Protein AF-A0AAJ8LGH3-F1 (afdb_monomer)

Secondary structure (DSSP, 8-state):
-------------PPP-----SSHHHHHHHHHHHHHHHHHHHHHHT---S--TT--S--HHHHHSHHHHHHHHHHHHHHHHTTS-GGG--TTTS--GGGHHHHHHHHHHHHHHHHHHHHHHHHHHHHHHHHHHHHHH--HHHHHHHHHHT-SHHHHHHHHHHHHHHHHHHHHHHHHHHHHHHTT-TTSPPPHHHHHHHHHHHHHHHHHHHHHHHHHHTT-TTTHHHHHHHHHHHH--

Organism: NCBI:txid1734106

Solvent-accessible surface area (backbone atoms only — not comparable to full-atom values): 13272 Å² total; per-residue (Å²): 132,91,79,92,82,86,90,80,93,83,82,85,83,81,88,76,86,79,80,91,80,76,76,69,57,61,59,52,51,50,49,48,51,50,47,50,51,51,46,52,50,48,58,68,53,36,66,83,74,91,85,72,93,80,52,82,68,74,59,55,29,81,66,33,43,55,57,17,52,54,22,45,48,46,15,26,51,38,42,40,55,72,71,54,54,76,92,73,52,64,65,91,82,46,73,63,78,73,52,33,32,35,53,16,31,55,24,15,45,51,11,43,62,39,32,51,64,20,49,58,40,42,52,54,54,51,48,52,53,52,49,55,50,36,70,75,64,72,34,71,68,59,48,50,48,26,19,76,68,47,75,42,71,67,16,39,50,51,43,50,52,52,51,28,51,53,46,47,51,53,49,44,50,50,31,44,51,50,26,61,62,23,69,86,40,38,67,46,72,73,59,67,69,58,30,52,53,29,51,56,37,47,62,48,49,53,52,25,51,52,47,50,50,44,39,40,76,77,64,34,54,63,49,39,51,44,45,53,31,51,57,52,58,66,70,77,106

Radius of gyration: 29.18 Å; Cα contacts (8 Å, |Δi|>4): 211; chains: 1; bounding box: 72×82×78 Å

InterPro domains:
  IPR019251 Domain of unknown function DUF2231, transmembrane [PF09990] (57-224)

Sequence (237 aa):
MHTLTLLSIIQSPTHPSLTMSSSSTTTKDVARKAEDVAHEASVLLTGQVPNSDLAMGHPIHPATVHWPIAFLSATFSLSALTLLPPSYYPSSFLPAQAVIPSLAHYSAAAGVITAIPAIITGLGEGYELIRAQYLIKGSWTKLFDDAWNMKDEGGRKVKMTVKHASLNDIVVGLAAWNWYRGYAYPNQPLPRINILLGAIAIPGLFYSAMLGGKLVYEYAVGVQRQGAGKQIKEKEQ

Foldseek 3Di:
DDDDDDDDDDDDDDDDDDDPDDDPPVVVVVVVVVVVVVVVVLVVLLPDDPDQDPLDDALVQVVLVVQLLVLLLLLLVLLLLLPDDPVPRPVVPDPPNQCSLLSSLVSLVRNLVSVVSNLVSLVVLLVVLLVVVCVVVVDPVCLQVCLVVVVDPSSVLNVLSCLLSVLSCVSNVLSVVSNVVCPVPSRDRDDPVSSVVSVVSNVSSVVSVVSVVCSCPVVVRSSNSVSSVVVVVVVVD

pLDDT: mean 75.46, std 21.02, range [30.3, 97.25]

Mean predicted aligned error: 14.3 Å

Nearest PDB structures (foldseek):
  8gl3-assembly1_A  TM=4.300E-01  e=2.761E-01  synthetic construct
  7x8v-assembly5_E  TM=3.740E-01  e=1.347E+00  Oryza sativa Japonica Group
  6r1j-assembly1_D-2  TM=2.350E-01  e=1.285E+00  Aeromonas hydrophila J-1

Structure (mmCIF, N/CA/C/O backbone):
data_AF-A0AAJ8LGH3-F1
#
_entry.id   AF-A0AAJ8LGH3-F1
#
loop_
_atom_site.group_PDB
_atom_site.id
_atom_site.type_symbol
_atom_site.label_atom_id
_atom_site.label_alt_id
_atom_site.label_comp_id
_atom_site.label_asym_id
_atom_site.label_entity_id
_atom_site.label_seq_id
_atom_site.pdbx_PDB_ins_code
_atom_site.Cartn_x
_atom_site.Cartn_y
_atom_site.Cartn_z
_atom_site.occupancy
_atom_site.B_iso_or_equiv
_atom_site.auth_seq_id
_atom_site.auth_comp_id
_atom_site.auth_asym_id
_atom_site.auth_atom_id
_atom_site.pdbx_PDB_model_num
ATOM 1 N N . MET A 1 1 ? -54.044 -65.878 -49.421 1.00 34.28 1 MET A N 1
ATOM 2 C CA . MET A 1 1 ? -53.087 -66.942 -49.042 1.00 34.28 1 MET A CA 1
ATOM 3 C C . MET A 1 1 ? -52.454 -66.507 -47.724 1.00 34.28 1 MET A C 1
ATOM 5 O O . MET A 1 1 ? -51.939 -65.404 -47.703 1.00 34.28 1 MET A O 1
ATOM 9 N N . HIS A 1 2 ? -52.842 -67.127 -46.595 1.00 30.30 2 HIS A N 1
ATOM 10 C CA . HIS A 1 2 ? -51.978 -68.033 -45.792 1.00 30.30 2 HIS A CA 1
ATOM 11 C C . HIS A 1 2 ? -50.871 -67.251 -45.042 1.00 30.30 2 HIS A C 1
ATOM 13 O O . HIS A 1 2 ? -50.157 -66.504 -45.686 1.00 30.30 2 HIS A O 1
ATOM 19 N N . THR A 1 3 ? -50.620 -67.312 -43.729 1.00 31.75 3 THR A N 1
ATOM 20 C CA . THR A 1 3 ? -51.105 -68.091 -42.569 1.00 31.75 3 THR A CA 1
ATOM 21 C C . THR A 1 3 ? -50.503 -67.416 -41.314 1.00 31.75 3 THR A C 1
ATOM 23 O O . THR A 1 3 ? -49.466 -66.764 -41.421 1.00 31.75 3 THR A O 1
ATOM 26 N N . LEU A 1 4 ? -51.105 -67.580 -40.129 1.00 32.75 4 LEU A N 1
ATOM 27 C CA . LEU A 1 4 ? -50.503 -67.234 -38.827 1.00 32.75 4 LEU A CA 1
ATOM 28 C C . LEU A 1 4 ? -49.255 -68.084 -38.522 1.00 32.75 4 LEU A C 1
ATOM 30 O O . LEU A 1 4 ? -49.272 -69.282 -38.794 1.00 32.75 4 LEU A O 1
ATOM 34 N N . THR A 1 5 ? -48.263 -67.534 -37.806 1.00 34.28 5 THR A N 1
ATOM 35 C CA . THR A 1 5 ? -47.447 -68.301 -36.839 1.00 34.28 5 THR A CA 1
ATOM 36 C C . THR A 1 5 ? -46.938 -67.412 -35.688 1.00 34.28 5 THR A C 1
ATOM 38 O O . THR A 1 5 ? -46.504 -66.283 -35.895 1.00 34.28 5 THR A O 1
ATOM 41 N N . LEU A 1 6 ? -47.066 -67.976 -34.483 1.00 32.34 6 LEU A N 1
ATOM 42 C CA . LEU A 1 6 ? -46.684 -67.572 -33.119 1.00 32.34 6 LEU A CA 1
ATOM 43 C C . LEU A 1 6 ? -45.216 -67.098 -32.953 1.00 32.34 6 LEU A C 1
ATOM 45 O O . LEU A 1 6 ? -44.339 -67.599 -33.641 1.00 32.34 6 LEU A O 1
ATOM 49 N N . LEU A 1 7 ? -44.920 -66.062 -32.149 1.00 30.77 7 LEU A N 1
ATOM 50 C CA . LEU A 1 7 ? -44.690 -66.009 -30.678 1.00 30.77 7 LEU A CA 1
ATOM 51 C C . LEU A 1 7 ? -43.273 -66.436 -30.214 1.00 30.77 7 LEU A C 1
ATOM 53 O O . LEU A 1 7 ? -42.998 -67.622 -30.107 1.00 30.77 7 LEU A O 1
ATOM 57 N N . SER A 1 8 ? -42.441 -65.457 -29.822 1.00 31.92 8 SER A N 1
ATOM 58 C CA . SER A 1 8 ? -41.476 -65.513 -28.692 1.00 31.92 8 SER A CA 1
ATOM 59 C C . SER A 1 8 ? -40.791 -64.137 -28.547 1.00 31.92 8 SER A C 1
ATOM 61 O O . SER A 1 8 ? -39.990 -63.752 -29.392 1.00 31.92 8 SER A O 1
ATOM 63 N N . ILE A 1 9 ? -41.270 -63.254 -27.666 1.00 36.34 9 ILE A N 1
ATOM 64 C CA . ILE A 1 9 ? -40.700 -62.973 -26.330 1.00 36.34 9 ILE A CA 1
ATOM 65 C C . ILE A 1 9 ? -39.192 -62.662 -26.369 1.00 36.34 9 ILE A C 1
ATOM 67 O O . ILE A 1 9 ? -38.386 -63.571 -26.220 1.00 36.34 9 ILE A O 1
ATOM 71 N N . ILE A 1 10 ? -38.840 -61.371 -26.457 1.00 34.44 10 ILE A N 1
ATOM 72 C CA . ILE A 1 10 ? -37.772 -60.755 -25.648 1.00 34.44 10 ILE A CA 1
ATOM 73 C C . ILE A 1 10 ? -38.280 -59.383 -25.178 1.00 34.44 10 ILE A C 1
ATOM 75 O O . ILE A 1 10 ? -38.920 -58.633 -25.909 1.00 34.44 10 ILE A O 1
ATOM 79 N N . GLN A 1 11 ? -38.049 -59.134 -23.900 1.00 32.19 11 GLN A N 1
ATOM 80 C CA . GLN A 1 11 ? -38.674 -58.166 -23.016 1.00 32.19 11 GLN A CA 1
ATOM 81 C C . GLN A 1 11 ? -37.880 -56.845 -22.979 1.00 32.19 11 GLN A C 1
ATOM 83 O O . GLN A 1 11 ? -36.689 -56.904 -22.711 1.00 32.19 11 GLN A O 1
ATOM 88 N N . SER A 1 12 ? -38.574 -55.719 -23.237 1.00 34.03 12 SER A N 1
ATOM 89 C CA . SER A 1 12 ? -38.558 -54.365 -22.606 1.00 34.03 12 SER A CA 1
ATOM 90 C C . SER A 1 12 ? -37.232 -53.663 -22.188 1.00 34.03 12 SER A C 1
ATOM 92 O O . SER A 1 12 ? -36.249 -54.341 -21.931 1.00 34.03 12 SER A O 1
ATOM 94 N N . PRO A 1 13 ? -37.182 -52.316 -21.979 1.00 44.03 13 PRO A N 1
ATOM 95 C CA . PRO A 1 13 ? -38.296 -51.373 -21.839 1.00 44.03 13 PRO A CA 1
ATOM 96 C C . PRO A 1 13 ? -38.207 -50.056 -22.641 1.00 44.03 13 PRO A C 1
ATOM 98 O O . PRO A 1 13 ? -37.175 -49.582 -23.101 1.00 44.03 13 PRO A O 1
ATOM 101 N N . THR A 1 14 ? -39.389 -49.462 -22.717 1.00 36.78 14 THR A N 1
ATOM 102 C CA . THR A 1 14 ? -39.792 -48.127 -23.153 1.00 36.78 14 THR A CA 1
ATOM 103 C C . THR A 1 14 ? -39.009 -46.967 -22.529 1.00 36.78 14 THR A C 1
ATOM 105 O O . THR A 1 14 ? -38.808 -46.921 -21.316 1.00 36.78 14 THR A O 1
ATOM 108 N N . HIS A 1 15 ? -38.685 -45.975 -23.361 1.00 33.56 15 HIS A N 1
ATOM 109 C CA . HIS A 1 15 ? -38.252 -44.635 -22.961 1.00 33.56 15 HIS A CA 1
ATOM 110 C C . HIS A 1 15 ? -39.277 -43.947 -22.039 1.00 33.56 15 HIS A C 1
ATOM 112 O O . HIS A 1 15 ? -40.435 -43.806 -22.438 1.00 33.56 15 HIS A O 1
ATOM 118 N N . PRO A 1 16 ? -38.871 -43.424 -20.869 1.00 35.22 16 PRO A N 1
ATOM 119 C CA . PRO A 1 16 ? -39.609 -42.372 -20.194 1.00 35.22 16 PRO A CA 1
ATOM 120 C C . PRO A 1 16 ? -39.086 -41.002 -20.645 1.00 35.22 16 PRO A C 1
ATOM 122 O O . PRO A 1 16 ? -37.911 -40.670 -20.480 1.00 35.22 16 PRO A O 1
ATOM 125 N N . SER A 1 17 ? -39.984 -40.198 -21.213 1.00 42.41 17 SER A N 1
ATOM 126 C CA . SER A 1 17 ? -39.807 -38.764 -21.432 1.00 42.41 17 SER A CA 1
ATOM 127 C C . SER A 1 17 ? -39.465 -38.069 -20.111 1.00 42.41 17 SER A C 1
ATOM 129 O O . SER A 1 17 ? -40.324 -37.920 -19.243 1.00 42.41 17 SER A O 1
ATOM 131 N N . LEU A 1 18 ? -38.213 -37.636 -19.951 1.00 36.25 18 LEU A N 1
ATOM 132 C CA . LEU A 1 18 ? -37.786 -36.816 -18.820 1.00 36.25 18 LEU A CA 1
ATOM 133 C C . LEU A 1 18 ? -38.112 -35.348 -19.103 1.00 36.25 18 LEU A C 1
ATOM 135 O O . LEU A 1 18 ? -37.446 -34.650 -19.863 1.00 36.25 18 LEU A O 1
ATOM 139 N N . THR A 1 19 ? -39.183 -34.915 -18.455 1.00 38.31 19 THR A N 1
ATOM 140 C CA . THR A 1 19 ? -39.559 -33.534 -18.171 1.00 38.31 19 THR A CA 1
ATOM 141 C C . THR A 1 19 ? -38.357 -32.681 -17.748 1.00 38.31 19 THR A C 1
ATOM 143 O O . THR A 1 19 ? -37.800 -32.867 -16.665 1.00 38.31 19 THR A O 1
ATOM 146 N N . MET A 1 20 ? -37.998 -31.688 -18.567 1.00 45.75 20 MET A N 1
ATOM 147 C CA . MET A 1 20 ? -37.210 -30.531 -18.136 1.00 45.75 20 MET A CA 1
ATOM 148 C C . MET A 1 20 ? -38.073 -29.655 -17.221 1.00 45.75 20 MET A C 1
ATOM 150 O O . MET A 1 20 ? -38.874 -28.875 -17.721 1.00 45.75 20 MET A O 1
ATOM 154 N N . SER A 1 21 ? -37.924 -29.761 -15.897 1.00 47.16 21 SER A N 1
ATOM 155 C CA . SER A 1 21 ? -38.333 -28.696 -14.963 1.00 47.16 21 SER A CA 1
ATOM 156 C C . SER A 1 21 ? -37.856 -28.984 -13.533 1.00 47.16 21 SER A C 1
ATOM 158 O O . SER A 1 21 ? -38.651 -29.391 -12.691 1.00 47.16 21 SER A O 1
ATOM 160 N N . SER A 1 22 ? -36.572 -28.770 -13.213 1.00 43.78 22 SER A N 1
ATOM 161 C CA . SER A 1 22 ? -36.176 -28.671 -11.790 1.00 43.78 22 SER A CA 1
ATOM 162 C C . SER A 1 22 ? -34.880 -27.908 -11.470 1.00 43.78 22 SER A C 1
ATOM 164 O O . SER A 1 22 ? -34.443 -27.960 -10.325 1.00 43.78 22 SER A O 1
ATOM 166 N N . SER A 1 23 ? -34.242 -27.190 -12.405 1.00 44.81 23 SER A N 1
ATOM 167 C CA . SER A 1 23 ? -32.978 -26.482 -12.099 1.00 44.81 23 SER A CA 1
ATOM 168 C C . SER A 1 23 ? -33.138 -25.000 -11.726 1.00 44.81 23 SER A C 1
ATOM 170 O O . SER A 1 23 ? -32.178 -24.381 -11.281 1.00 44.81 23 SER A O 1
ATOM 172 N N . SER A 1 24 ? -34.332 -24.411 -11.877 1.00 48.53 24 SER A N 1
ATOM 173 C CA . SER A 1 24 ? -34.562 -22.975 -11.624 1.00 48.53 24 SER A CA 1
ATOM 174 C C . SER A 1 24 ? -34.863 -22.635 -10.161 1.00 48.53 24 SER A C 1
ATOM 176 O O . SER A 1 24 ? -34.684 -21.479 -9.771 1.00 48.53 24 SER A O 1
ATOM 178 N N . THR A 1 25 ? -35.399 -23.572 -9.382 1.00 51.00 25 THR A N 1
ATOM 179 C CA . THR A 1 25 ? -35.929 -23.284 -8.038 1.00 51.00 25 THR A CA 1
ATOM 180 C C . THR A 1 25 ? -34.791 -23.218 -7.022 1.00 51.00 25 THR A C 1
ATOM 182 O O . THR A 1 25 ? -34.659 -22.236 -6.300 1.00 51.00 25 THR A O 1
ATOM 185 N N . THR A 1 26 ? -33.859 -24.172 -7.087 1.00 57.09 26 THR A N 1
ATOM 186 C CA . THR A 1 26 ? -32.718 -24.274 -6.168 1.00 57.09 26 THR A CA 1
ATOM 187 C C . THR A 1 26 ? -31.800 -23.053 -6.221 1.00 57.09 26 THR A C 1
ATOM 189 O O . THR A 1 26 ? -31.376 -22.565 -5.182 1.00 57.09 26 THR A O 1
ATOM 192 N N . THR A 1 27 ? -31.518 -22.502 -7.403 1.00 55.44 27 THR A N 1
ATOM 193 C CA . THR A 1 27 ? -30.626 -21.337 -7.536 1.00 55.44 27 THR A CA 1
ATOM 194 C C . THR A 1 27 ? -31.266 -20.059 -6.999 1.00 55.44 27 THR A C 1
ATOM 196 O O . THR A 1 27 ? -30.577 -19.235 -6.406 1.00 55.44 27 THR A O 1
ATOM 199 N N . LYS A 1 28 ? -32.586 -19.902 -7.168 1.00 58.91 28 LYS A N 1
ATOM 200 C CA . LYS A 1 28 ? -33.341 -18.764 -6.625 1.00 58.91 28 LYS A CA 1
ATOM 201 C C . LYS A 1 28 ? -33.501 -18.861 -5.113 1.00 58.91 28 LYS A C 1
ATOM 203 O O . LYS A 1 28 ? -33.388 -17.844 -4.444 1.00 58.91 28 LYS A O 1
ATOM 208 N N . ASP A 1 29 ? -33.694 -20.064 -4.583 1.00 63.88 29 ASP A N 1
ATOM 209 C CA . ASP A 1 29 ? -33.796 -20.295 -3.140 1.00 63.88 29 ASP A CA 1
ATOM 210 C C . ASP A 1 29 ? -32.443 -20.133 -2.441 1.00 63.88 29 ASP A C 1
ATOM 212 O O . ASP A 1 29 ? -32.376 -19.576 -1.350 1.00 63.88 29 ASP A O 1
ATOM 216 N N . VAL A 1 30 ? -31.346 -20.545 -3.085 1.00 64.50 30 VAL A N 1
ATOM 217 C CA . VAL A 1 30 ? -29.983 -20.291 -2.592 1.00 64.50 30 VAL A CA 1
ATOM 218 C C . VAL A 1 30 ? -29.644 -18.802 -2.668 1.00 64.50 30 VAL A C 1
ATOM 220 O O . VAL A 1 30 ? -29.068 -18.278 -1.720 1.00 64.50 30 VAL A O 1
ATOM 223 N N . ALA A 1 31 ? -30.037 -18.108 -3.740 1.00 58.12 31 ALA A N 1
ATOM 224 C CA . ALA A 1 31 ? -29.864 -16.660 -3.855 1.00 58.12 31 ALA A CA 1
ATOM 225 C C . ALA A 1 31 ? -30.671 -15.904 -2.790 1.00 58.12 31 ALA A C 1
ATOM 227 O O . ALA A 1 31 ? -30.112 -15.048 -2.116 1.00 58.12 31 ALA A O 1
ATOM 228 N N . ARG A 1 32 ? -31.933 -16.288 -2.556 1.00 61.03 32 ARG A N 1
ATOM 229 C CA . ARG A 1 32 ? -32.761 -15.733 -1.475 1.00 61.03 32 ARG A CA 1
ATOM 230 C C . ARG A 1 32 ? -32.173 -16.000 -0.105 1.00 61.03 32 ARG A C 1
ATOM 232 O O . ARG A 1 32 ? -32.102 -15.098 0.706 1.00 61.03 32 ARG A O 1
ATOM 239 N N . LYS A 1 33 ? -31.697 -17.218 0.145 1.00 67.56 33 LYS A N 1
ATOM 240 C CA . LYS A 1 33 ? -31.083 -17.568 1.428 1.00 67.56 33 LYS A CA 1
ATOM 241 C C . LYS A 1 33 ? -29.762 -16.829 1.648 1.00 67.56 33 LYS A C 1
ATOM 243 O O . LYS A 1 33 ? -29.448 -16.473 2.776 1.00 67.56 33 LYS A O 1
ATOM 248 N N . ALA A 1 34 ? -28.995 -16.582 0.587 1.00 55.47 34 ALA A N 1
ATOM 249 C CA . ALA A 1 34 ? -27.805 -15.742 0.646 1.00 55.47 34 ALA A CA 1
ATOM 250 C C . ALA A 1 34 ? -28.161 -14.265 0.880 1.00 55.47 34 ALA A C 1
ATOM 252 O O . ALA A 1 34 ? -27.480 -13.608 1.661 1.00 55.47 34 ALA A O 1
ATOM 253 N N . GLU A 1 35 ? -29.235 -13.762 0.263 1.00 54.41 35 GLU A N 1
ATOM 254 C CA . GLU A 1 35 ? -29.780 -12.425 0.525 1.00 54.41 35 GLU A CA 1
ATOM 255 C C . GLU A 1 35 ? -30.303 -12.293 1.955 1.00 54.41 35 GLU A C 1
ATOM 257 O O . GLU A 1 35 ? -29.973 -11.313 2.605 1.00 54.41 35 GLU A O 1
ATOM 262 N N . ASP A 1 36 ? -31.030 -13.279 2.479 1.00 62.19 36 ASP A N 1
ATOM 263 C CA . ASP A 1 36 ? -31.569 -13.274 3.841 1.00 62.19 36 ASP A CA 1
ATOM 264 C C . ASP A 1 36 ? -30.443 -13.319 4.881 1.00 62.19 36 ASP A C 1
ATOM 266 O O . ASP A 1 36 ? -30.465 -12.558 5.843 1.00 62.19 36 ASP A O 1
ATOM 270 N N . VAL A 1 37 ? -29.403 -14.131 4.655 1.00 61.31 37 VAL A N 1
ATOM 271 C CA . VAL A 1 37 ? -28.210 -14.170 5.519 1.00 61.31 37 VAL A CA 1
ATOM 272 C C . VAL A 1 37 ? -27.411 -12.870 5.416 1.00 61.31 37 VAL A C 1
ATOM 274 O O . VAL A 1 37 ? -26.938 -12.357 6.428 1.00 61.31 37 VAL A O 1
ATOM 277 N N . ALA A 1 38 ? -27.276 -12.296 4.217 1.00 48.88 38 ALA A N 1
ATOM 278 C CA . ALA A 1 38 ? -26.653 -10.988 4.038 1.00 48.88 38 ALA A CA 1
ATOM 279 C C . ALA A 1 38 ? -27.487 -9.873 4.688 1.00 48.88 38 ALA A C 1
ATOM 281 O O . ALA A 1 38 ? -26.925 -8.922 5.231 1.00 48.88 38 ALA A O 1
ATOM 282 N N . HIS A 1 39 ? -28.814 -9.999 4.679 1.00 47.47 39 HIS A N 1
ATOM 283 C CA . HIS A 1 39 ? -29.733 -9.052 5.285 1.00 47.47 39 HIS A CA 1
ATOM 284 C C . HIS A 1 39 ? -29.684 -9.142 6.811 1.00 47.47 39 HIS A C 1
ATOM 286 O O . HIS A 1 39 ? -29.500 -8.121 7.466 1.00 47.47 39 HIS A O 1
ATOM 292 N N . GLU A 1 40 ? -29.715 -10.343 7.384 1.00 46.72 40 GLU A N 1
ATOM 293 C CA . GLU A 1 40 ? -29.563 -10.585 8.820 1.00 46.72 40 GLU A CA 1
ATOM 294 C C . GLU A 1 40 ? -28.186 -10.132 9.325 1.00 46.72 40 GLU A C 1
ATOM 296 O O . GLU A 1 40 ? -28.099 -9.399 10.311 1.00 46.72 40 GLU A O 1
ATOM 301 N N . ALA A 1 41 ? -27.112 -10.453 8.595 1.00 44.94 41 ALA A N 1
ATOM 302 C CA . ALA A 1 41 ? -25.776 -9.943 8.886 1.00 44.94 41 ALA A CA 1
ATOM 303 C C . ALA A 1 41 ? -25.737 -8.411 8.800 1.00 44.94 41 ALA A C 1
ATOM 305 O O . ALA A 1 41 ? -25.168 -7.767 9.675 1.00 44.94 41 ALA A O 1
ATOM 306 N N . SER A 1 42 ? -26.391 -7.798 7.808 1.00 43.66 42 SER A N 1
ATOM 307 C CA . SER A 1 42 ? -26.462 -6.335 7.704 1.00 43.66 42 SER A CA 1
ATOM 308 C C . SER A 1 42 ? -27.223 -5.703 8.873 1.00 43.66 42 SER A C 1
ATOM 310 O O . SER A 1 42 ? -26.789 -4.681 9.398 1.00 43.66 42 SER A O 1
ATOM 312 N N . VAL A 1 43 ? -28.305 -6.328 9.344 1.00 47.47 43 VAL A N 1
ATOM 313 C CA . VAL A 1 43 ? -29.117 -5.842 10.469 1.00 47.47 43 VAL A CA 1
ATOM 314 C C . VAL A 1 43 ? -28.354 -5.979 11.790 1.00 47.47 43 VAL A C 1
ATOM 316 O O . VAL A 1 43 ? -28.305 -5.021 12.559 1.00 47.47 43 VAL A O 1
ATOM 319 N N . LEU A 1 44 ? -27.671 -7.105 12.018 1.00 49.06 44 LEU A N 1
ATOM 320 C CA . LEU A 1 44 ? -26.813 -7.325 13.190 1.00 49.06 44 LEU A CA 1
ATOM 321 C C . LEU A 1 44 ? -25.582 -6.404 13.205 1.00 49.06 44 LEU A C 1
ATOM 323 O O . LEU A 1 44 ? -25.143 -5.962 14.267 1.00 49.06 44 LEU A O 1
ATOM 327 N N . LEU A 1 45 ? -25.047 -6.060 12.031 1.00 46.91 45 LEU A N 1
ATOM 328 C CA . LEU A 1 45 ? -23.925 -5.131 11.883 1.00 46.91 45 LEU A CA 1
ATOM 329 C C . LEU A 1 45 ? -24.338 -3.654 11.977 1.00 46.91 45 LEU A C 1
ATOM 331 O O . LEU A 1 45 ? -23.466 -2.801 12.138 1.00 46.91 45 LEU A O 1
ATOM 335 N N . THR A 1 46 ? -25.638 -3.342 11.944 1.00 47.84 46 THR A N 1
ATOM 336 C CA . THR A 1 46 ? -26.173 -1.975 12.099 1.00 47.84 46 THR A CA 1
ATOM 337 C C . THR A 1 46 ? -26.470 -1.621 13.568 1.00 47.84 46 THR A C 1
ATOM 339 O O . THR A 1 46 ? -27.275 -0.738 13.859 1.00 47.84 46 THR A O 1
ATOM 342 N N . GLY A 1 47 ? -25.815 -2.292 14.524 1.00 41.97 47 GLY A N 1
ATOM 343 C CA . GLY A 1 47 ? -25.893 -1.963 15.950 1.00 41.97 47 GLY A CA 1
ATOM 344 C C . GLY A 1 47 ? -25.726 -0.457 16.204 1.00 41.97 47 GLY A C 1
ATOM 345 O O . GLY A 1 47 ? -24.713 0.136 15.840 1.00 41.97 47 GLY A O 1
ATOM 346 N N . GLN A 1 48 ? -26.774 0.133 16.783 1.00 41.00 48 GLN A N 1
ATOM 347 C CA . GLN A 1 48 ? -27.055 1.562 16.952 1.00 41.00 48 GLN A CA 1
ATOM 348 C C . GLN A 1 48 ? -25.852 2.416 17.381 1.00 41.00 48 GLN A C 1
ATOM 350 O O . GLN A 1 48 ? -25.246 2.173 18.424 1.00 41.00 48 GLN A O 1
ATOM 355 N N . VAL A 1 49 ? -25.608 3.509 16.651 1.00 42.91 49 VAL A N 1
ATOM 356 C CA . VAL A 1 49 ? -24.803 4.639 17.134 1.00 42.91 49 VAL A CA 1
ATOM 357 C C . VAL A 1 49 ? -25.741 5.835 17.342 1.00 42.91 49 VAL A C 1
ATOM 359 O O . VAL A 1 49 ? -26.412 6.240 16.391 1.00 42.91 49 VAL A O 1
ATOM 362 N N . PRO A 1 50 ? -25.838 6.393 18.561 1.00 38.78 50 PRO A N 1
ATOM 363 C CA . PRO A 1 50 ? -26.603 7.603 18.814 1.00 38.78 50 PRO A CA 1
ATOM 364 C C . PRO A 1 50 ? -25.816 8.831 18.331 1.00 38.78 50 PRO A C 1
ATOM 366 O O . PRO A 1 50 ? -24.653 9.007 18.694 1.00 38.78 50 PRO A O 1
ATOM 369 N N . ASN A 1 51 ? -26.505 9.682 17.564 1.00 37.97 51 ASN A N 1
ATOM 370 C CA . ASN A 1 51 ? -26.084 10.942 16.927 1.00 37.97 51 ASN A CA 1
ATOM 371 C C . ASN A 1 51 ? -25.405 10.789 15.558 1.00 37.97 51 ASN A C 1
ATOM 373 O O . ASN A 1 51 ? -24.275 10.326 15.418 1.00 37.97 51 ASN A O 1
ATOM 377 N N . SER A 1 52 ? -26.153 11.206 14.539 1.00 45.59 52 SER A N 1
ATOM 378 C CA . SER A 1 52 ? -26.131 10.681 13.177 1.00 45.59 52 SER A CA 1
ATOM 379 C C . SER A 1 52 ? -25.929 11.763 12.112 1.00 45.59 52 SER A C 1
ATOM 381 O O . SER A 1 52 ? -26.264 11.559 10.954 1.00 45.59 52 SER A O 1
ATOM 383 N N . ASP A 1 53 ? -25.358 12.910 12.468 1.00 36.97 53 ASP A N 1
ATOM 384 C CA . ASP A 1 53 ? -25.497 14.107 11.622 1.00 36.97 53 ASP A CA 1
ATOM 385 C C . ASP A 1 53 ? -24.370 14.285 10.582 1.00 36.97 53 ASP A C 1
ATOM 387 O O . ASP A 1 53 ? -24.322 15.287 9.877 1.00 36.97 53 ASP A O 1
ATOM 391 N N . LEU A 1 54 ? -23.447 13.319 10.448 1.00 42.09 54 LEU A N 1
ATOM 392 C CA . LEU A 1 54 ? -22.294 13.407 9.525 1.00 42.09 54 LEU A CA 1
ATOM 393 C C . LEU A 1 54 ? -22.105 12.172 8.619 1.00 42.09 54 LEU A C 1
ATOM 395 O O . LEU A 1 54 ? -21.088 12.036 7.935 1.00 42.09 54 LEU A O 1
ATOM 399 N N . ALA A 1 55 ? -23.077 11.257 8.575 1.00 41.53 55 ALA A N 1
ATOM 400 C CA . ALA A 1 55 ? -22.981 10.006 7.819 1.00 41.53 55 ALA A CA 1
ATOM 401 C C . ALA A 1 55 ? -23.498 10.134 6.371 1.00 41.53 55 ALA A C 1
ATOM 403 O O . ALA A 1 55 ? -24.406 9.417 5.959 1.00 41.53 55 ALA A O 1
ATOM 404 N N . MET A 1 56 ? -22.903 11.020 5.565 1.00 35.12 56 MET A N 1
ATOM 405 C CA . MET A 1 56 ? -23.134 11.012 4.114 1.00 35.12 56 MET A CA 1
ATOM 406 C C . MET A 1 56 ? -22.163 10.061 3.400 1.00 35.12 56 MET A C 1
ATOM 408 O O . MET A 1 56 ? -20.956 10.293 3.389 1.00 35.12 56 MET A O 1
ATOM 412 N N . GLY A 1 57 ? -22.706 9.043 2.726 1.00 46.12 57 GLY A N 1
ATOM 413 C CA . GLY A 1 57 ? -22.059 8.398 1.574 1.00 46.12 57 GLY A CA 1
ATOM 414 C C . GLY A 1 57 ? -21.608 6.943 1.747 1.00 46.12 57 GLY A C 1
ATOM 415 O O . GLY A 1 57 ? -21.333 6.477 2.846 1.00 46.12 57 GLY A O 1
ATOM 416 N N . HIS A 1 58 ? -21.565 6.224 0.617 1.00 47.72 58 HIS A N 1
ATOM 417 C CA . HIS A 1 58 ? -21.208 4.800 0.481 1.00 47.72 58 HIS A CA 1
ATOM 418 C C . HIS A 1 58 ? -19.771 4.512 0.995 1.00 47.72 58 HIS A C 1
ATOM 420 O O . HIS A 1 58 ? -18.995 5.457 1.122 1.00 47.72 58 HIS A O 1
ATOM 426 N N . PRO A 1 59 ? -19.361 3.251 1.264 1.00 57.44 59 PRO A N 1
ATOM 427 C CA . PRO A 1 59 ? -18.000 2.908 1.675 1.00 57.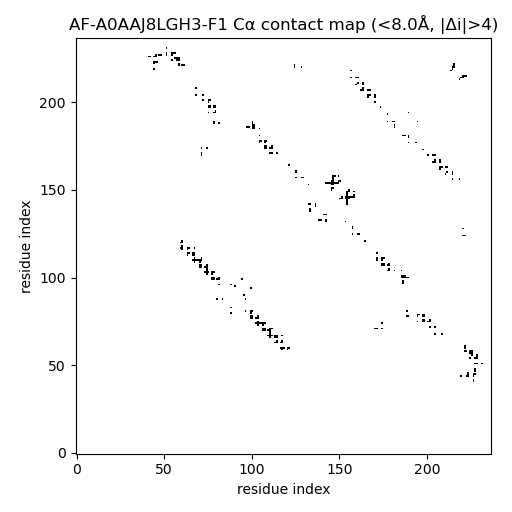44 59 PRO A CA 1
ATOM 428 C C . PRO A 1 59 ? -17.064 3.129 0.496 1.00 57.44 59 PRO A C 1
ATOM 430 O O . PRO A 1 59 ? -16.856 2.261 -0.353 1.00 57.44 59 PRO A O 1
ATOM 433 N N . ILE A 1 60 ? -16.519 4.335 0.411 1.00 68.06 60 ILE A N 1
ATOM 434 C CA . ILE A 1 60 ? -15.593 4.692 -0.659 1.00 68.06 60 ILE A CA 1
ATOM 435 C C . ILE A 1 60 ? -14.239 4.016 -0.400 1.00 68.06 60 ILE A C 1
ATOM 437 O O . ILE A 1 60 ? -13.540 3.669 -1.351 1.00 68.06 60 ILE A O 1
ATOM 441 N N . HIS A 1 61 ? -13.879 3.762 0.863 1.00 75.00 61 HIS A N 1
ATOM 442 C CA . HIS A 1 61 ? -12.583 3.182 1.204 1.00 75.00 61 HIS A CA 1
ATOM 443 C C . HIS A 1 61 ? -12.404 1.755 0.648 1.00 75.00 61 HIS A C 1
ATOM 445 O O . HIS A 1 61 ? -11.500 1.567 -0.168 1.00 75.00 61 HIS A O 1
ATOM 451 N N . PRO A 1 62 ? -13.296 0.772 0.905 1.00 71.62 62 PRO A N 1
ATOM 452 C CA . PRO A 1 62 ? -13.183 -0.551 0.282 1.00 71.62 62 PRO A CA 1
ATOM 453 C C . PRO A 1 62 ? -13.211 -0.521 -1.253 1.00 71.62 62 PRO A C 1
ATOM 455 O O . PRO A 1 62 ? -12.557 -1.332 -1.905 1.00 71.62 62 PRO A O 1
ATOM 458 N N . ALA A 1 63 ? -13.926 0.429 -1.861 1.00 72.31 63 ALA A N 1
ATOM 459 C CA . ALA A 1 63 ? -13.964 0.561 -3.315 1.00 72.31 63 ALA A CA 1
ATOM 460 C C . ALA A 1 63 ? -12.643 1.105 -3.893 1.00 72.31 63 ALA A C 1
ATOM 462 O O . ALA A 1 63 ? -12.200 0.672 -4.956 1.00 72.31 63 ALA A O 1
ATOM 463 N N . THR A 1 64 ? -11.987 2.030 -3.191 1.00 78.56 64 THR A N 1
ATOM 464 C CA . THR A 1 64 ? -10.802 2.742 -3.697 1.00 78.56 64 THR A CA 1
ATOM 465 C C . THR A 1 64 ? -9.483 2.021 -3.441 1.00 78.56 64 THR A C 1
ATOM 467 O O . THR A 1 64 ? -8.513 2.315 -4.132 1.00 78.56 64 THR A O 1
ATOM 470 N N . VAL A 1 65 ? -9.428 1.039 -2.533 1.00 83.81 65 VAL A N 1
ATOM 471 C CA . VAL A 1 65 ? -8.181 0.320 -2.193 1.00 83.81 65 VAL A CA 1
ATOM 472 C C . VAL A 1 65 ? -7.697 -0.672 -3.258 1.00 83.81 65 VAL A C 1
ATOM 474 O O . VAL A 1 65 ? -6.514 -1.009 -3.279 1.00 83.81 65 VAL A O 1
ATOM 477 N N . HIS A 1 66 ? -8.555 -1.113 -4.182 1.00 89.50 66 HIS A N 1
ATOM 478 C CA . HIS A 1 66 ? -8.181 -2.109 -5.198 1.00 89.50 66 HIS A CA 1
ATOM 479 C C . HIS A 1 66 ? -7.161 -1.569 -6.211 1.00 89.50 66 HIS A C 1
ATOM 481 O O . HIS A 1 66 ? -6.224 -2.278 -6.583 1.00 89.50 66 HIS A O 1
ATOM 487 N N . TRP A 1 67 ? -7.312 -0.306 -6.625 1.00 90.25 67 TRP A N 1
ATOM 488 C CA . TRP A 1 67 ? -6.412 0.330 -7.591 1.00 90.25 67 TRP A CA 1
ATOM 489 C C . TRP A 1 67 ? -4.981 0.477 -7.052 1.00 90.25 67 TRP A C 1
ATOM 491 O O . TRP A 1 67 ? -4.064 -0.022 -7.710 1.00 90.25 67 TRP A O 1
ATOM 501 N N . PRO A 1 68 ? -4.758 1.044 -5.846 1.00 93.19 68 PRO A N 1
ATOM 502 C CA . PRO A 1 68 ? -3.438 1.071 -5.227 1.00 93.19 68 PRO A CA 1
ATOM 503 C C . PRO A 1 68 ? -2.835 -0.318 -5.104 1.00 93.19 68 PRO A C 1
ATOM 505 O O . PRO A 1 68 ? -1.701 -0.517 -5.517 1.00 93.19 68 PRO A O 1
ATOM 508 N N . ILE A 1 69 ? -3.585 -1.297 -4.586 1.00 93.62 69 ILE A N 1
ATOM 509 C CA . ILE A 1 69 ? -3.058 -2.650 -4.369 1.00 93.62 69 ILE A CA 1
ATOM 510 C C . ILE A 1 69 ? -2.572 -3.256 -5.689 1.00 93.62 69 ILE A C 1
ATOM 512 O O . ILE A 1 69 ? -1.470 -3.807 -5.728 1.00 93.62 69 ILE A O 1
ATOM 516 N N . ALA A 1 70 ? -3.336 -3.118 -6.776 1.00 95.38 70 ALA A N 1
ATOM 517 C CA . ALA A 1 70 ? -2.952 -3.634 -8.087 1.00 95.38 70 ALA A CA 1
ATOM 518 C C . ALA A 1 70 ? -1.668 -2.971 -8.614 1.00 95.38 70 ALA A C 1
ATOM 520 O O . ALA A 1 70 ? -0.712 -3.663 -8.972 1.00 95.38 70 ALA A O 1
ATOM 521 N N . PHE A 1 71 ? -1.609 -1.638 -8.614 1.00 97.25 71 PHE A N 1
ATOM 522 C CA . PHE A 1 71 ? -0.459 -0.901 -9.143 1.00 97.25 71 PHE A CA 1
ATOM 523 C C . PHE A 1 71 ? 0.795 -1.028 -8.268 1.00 97.25 71 PHE A C 1
ATOM 525 O O . PHE A 1 71 ? 1.898 -1.169 -8.800 1.00 97.25 71 PHE A O 1
ATOM 532 N N . LEU A 1 72 ? 0.640 -1.044 -6.941 1.00 96.69 72 LEU A N 1
ATOM 533 C CA . LEU A 1 72 ? 1.726 -1.279 -5.986 1.00 96.69 72 LEU A CA 1
ATOM 534 C C . LEU A 1 72 ? 2.286 -2.701 -6.139 1.00 96.69 72 LEU A C 1
ATOM 536 O O . LEU A 1 72 ? 3.499 -2.892 -6.213 1.00 96.69 72 LEU A O 1
ATOM 540 N N . SER A 1 73 ? 1.416 -3.704 -6.285 1.00 96.69 73 SER A N 1
ATOM 541 C CA . SER A 1 73 ? 1.852 -5.079 -6.565 1.00 96.69 73 SER A CA 1
ATOM 542 C C . SER A 1 73 ? 2.611 -5.161 -7.890 1.00 96.69 73 SER A C 1
ATOM 544 O O . SER A 1 73 ? 3.670 -5.791 -7.957 1.00 96.69 73 SER A O 1
ATOM 546 N N . ALA A 1 74 ? 2.111 -4.489 -8.932 1.00 95.81 74 ALA A N 1
ATOM 547 C CA . ALA A 1 74 ? 2.746 -4.453 -10.243 1.00 95.81 74 ALA A CA 1
ATOM 548 C C . ALA A 1 74 ? 4.134 -3.799 -10.190 1.00 95.81 74 ALA A C 1
ATOM 550 O O . ALA A 1 74 ? 5.096 -4.403 -10.658 1.00 95.81 74 ALA A O 1
ATOM 551 N N . THR A 1 75 ? 4.280 -2.614 -9.583 1.00 95.81 75 THR A N 1
ATOM 552 C CA . THR A 1 75 ? 5.580 -1.919 -9.542 1.00 95.81 75 THR A CA 1
ATOM 553 C C . THR A 1 75 ? 6.658 -2.728 -8.825 1.00 95.81 75 THR A C 1
ATOM 555 O O . THR A 1 75 ? 7.770 -2.859 -9.347 1.00 95.81 75 THR A O 1
ATOM 558 N N . PHE A 1 76 ? 6.347 -3.337 -7.677 1.00 96.44 76 PHE A N 1
ATOM 559 C CA . PHE A 1 76 ? 7.337 -4.119 -6.939 1.00 96.44 76 PHE A CA 1
ATOM 560 C C . PHE A 1 76 ? 7.658 -5.442 -7.629 1.00 96.44 76 PHE A C 1
ATOM 562 O O . PHE A 1 76 ? 8.828 -5.815 -7.691 1.00 96.44 76 PHE A O 1
ATOM 569 N N . SER A 1 77 ? 6.658 -6.112 -8.210 1.00 95.12 77 SER A N 1
ATOM 570 C CA . SER A 1 77 ? 6.875 -7.358 -8.956 1.00 95.12 77 SER A CA 1
ATOM 571 C C . SER A 1 77 ? 7.717 -7.113 -10.209 1.00 95.12 77 SER A C 1
ATOM 573 O O . SER A 1 77 ? 8.705 -7.808 -10.433 1.00 95.12 77 SER A O 1
ATOM 575 N N . LEU A 1 78 ? 7.392 -6.076 -10.987 1.00 94.25 78 LEU A N 1
ATOM 576 C CA . LEU A 1 78 ? 8.171 -5.664 -12.158 1.00 94.25 78 LEU A CA 1
ATOM 577 C C . LEU A 1 78 ? 9.601 -5.287 -11.766 1.00 94.25 78 LEU A C 1
ATOM 579 O O . LEU A 1 78 ? 10.554 -5.746 -12.390 1.00 94.25 78 LEU A O 1
ATOM 583 N N . SER A 1 79 ? 9.772 -4.519 -10.689 1.00 93.38 79 SER A N 1
ATOM 584 C CA . SER A 1 79 ? 11.105 -4.183 -10.180 1.00 93.38 79 SER A CA 1
ATOM 585 C C . SER A 1 79 ? 11.893 -5.439 -9.797 1.00 93.38 79 SER A C 1
ATOM 587 O O . SER A 1 79 ? 13.064 -5.550 -10.150 1.00 93.38 79 SER A O 1
ATOM 589 N N . ALA A 1 80 ? 11.265 -6.414 -9.135 1.00 93.44 80 ALA A N 1
ATOM 590 C CA . ALA A 1 80 ? 11.908 -7.670 -8.752 1.00 93.44 80 ALA A CA 1
ATOM 591 C C . ALA A 1 80 ? 12.343 -8.513 -9.964 1.00 93.44 80 ALA A C 1
ATOM 593 O O . ALA A 1 80 ? 13.413 -9.119 -9.924 1.00 93.44 80 ALA A O 1
ATOM 594 N N . LEU A 1 81 ? 11.589 -8.493 -11.072 1.00 91.94 81 LEU A N 1
ATOM 595 C CA . LEU A 1 81 ? 11.966 -9.182 -12.316 1.00 91.94 81 LEU A CA 1
ATOM 596 C C . LEU A 1 81 ? 13.295 -8.683 -12.901 1.00 91.94 81 LEU A C 1
ATOM 598 O O . LEU A 1 81 ? 13.963 -9.427 -13.616 1.00 91.94 81 LEU A O 1
ATOM 602 N N . THR A 1 82 ? 13.724 -7.458 -12.581 1.00 90.31 82 THR A N 1
ATOM 603 C CA . THR A 1 82 ? 15.038 -6.949 -13.015 1.00 90.31 82 THR A CA 1
ATOM 604 C C . THR A 1 82 ? 16.217 -7.673 -12.354 1.00 90.31 82 THR A C 1
ATOM 606 O O . THR A 1 82 ? 17.337 -7.578 -12.850 1.00 90.31 82 THR A O 1
ATOM 609 N N . LEU A 1 83 ? 15.980 -8.430 -11.273 1.00 90.00 83 LEU A N 1
ATOM 610 C CA . LEU A 1 83 ? 16.990 -9.285 -10.641 1.00 90.00 83 LEU A CA 1
ATOM 611 C C . LEU A 1 83 ? 17.171 -10.628 -11.358 1.00 90.00 83 LEU A C 1
ATOM 613 O O . LEU A 1 83 ? 18.161 -11.314 -11.101 1.00 90.00 83 LEU A O 1
ATOM 617 N N . LEU A 1 84 ? 16.232 -11.029 -12.223 1.00 88.88 84 LEU A N 1
ATOM 618 C CA . LEU A 1 84 ? 16.314 -12.311 -12.914 1.00 88.88 84 LEU A CA 1
ATOM 619 C C . LEU A 1 84 ? 17.397 -12.279 -14.003 1.00 88.88 84 LEU A C 1
ATOM 621 O O . LEU A 1 84 ? 17.393 -11.381 -14.854 1.00 88.88 84 LEU A O 1
ATOM 625 N N . PRO A 1 85 ? 18.295 -13.280 -14.036 1.00 88.00 85 PRO A N 1
ATOM 626 C CA . PRO A 1 85 ? 19.200 -13.465 -15.160 1.00 88.00 85 PRO A CA 1
ATOM 627 C C . PRO A 1 85 ? 18.418 -13.727 -16.459 1.00 88.00 85 PRO A C 1
ATOM 629 O O . PRO A 1 85 ? 17.368 -14.376 -16.405 1.00 88.00 85 PRO A O 1
ATOM 632 N N . PRO A 1 86 ? 18.946 -13.335 -17.636 1.00 85.00 86 PRO A N 1
ATOM 633 C CA . PRO A 1 86 ? 18.280 -13.560 -18.923 1.00 85.00 86 PRO A CA 1
ATOM 634 C C . PRO A 1 86 ? 17.896 -15.022 -19.194 1.00 85.00 86 PRO A C 1
ATOM 636 O O . PRO A 1 86 ? 16.897 -15.279 -19.854 1.00 85.00 86 PRO A O 1
ATOM 639 N N . SER A 1 87 ? 18.642 -15.988 -18.644 1.00 87.69 87 SER A N 1
ATOM 640 C CA . SER A 1 87 ? 18.360 -17.425 -18.777 1.00 87.69 87 SER A CA 1
ATOM 641 C C . SER A 1 87 ? 17.058 -17.875 -18.108 1.00 87.69 87 SER A C 1
ATOM 643 O O . SER A 1 87 ? 16.499 -18.894 -18.497 1.00 87.69 87 SER A O 1
ATOM 645 N N . TYR A 1 88 ? 16.590 -17.141 -17.096 1.00 87.62 88 TYR A N 1
ATOM 646 C CA . TYR A 1 88 ? 15.364 -17.436 -16.350 1.00 87.62 88 TYR A CA 1
ATOM 647 C C . TYR A 1 88 ? 14.238 -16.448 -16.665 1.00 87.62 88 TYR A C 1
ATOM 649 O O . TYR A 1 88 ? 13.189 -16.504 -16.029 1.00 87.62 88 TYR A O 1
ATOM 657 N N . TYR A 1 89 ? 14.448 -15.528 -17.612 1.00 87.31 89 TYR A N 1
ATOM 658 C CA . TYR A 1 89 ? 13.463 -14.520 -17.974 1.00 87.31 89 TYR A CA 1
ATOM 659 C C . TYR A 1 89 ? 12.457 -15.091 -18.985 1.00 87.31 89 TYR A C 1
ATOM 661 O O . TYR A 1 89 ? 12.838 -15.384 -20.122 1.00 87.31 89 TYR A O 1
ATOM 669 N N . PRO A 1 90 ? 11.170 -15.249 -18.628 1.00 86.00 90 PRO A N 1
ATOM 670 C CA . PRO A 1 90 ? 10.198 -15.864 -19.520 1.00 86.00 90 PRO A CA 1
ATOM 671 C C . PRO A 1 90 ? 9.672 -14.856 -20.556 1.00 86.00 90 PRO A C 1
ATOM 673 O O . PRO A 1 90 ? 8.577 -14.303 -20.443 1.00 86.00 90 PRO A O 1
ATOM 676 N N . SER A 1 91 ? 10.455 -14.648 -21.613 1.00 84.56 91 SER A N 1
ATOM 677 C CA . SER A 1 91 ? 10.158 -13.730 -22.725 1.00 84.56 91 SER A CA 1
ATOM 678 C C . SER A 1 91 ? 8.928 -14.104 -23.562 1.00 84.56 91 SER A C 1
ATOM 680 O O . SER A 1 91 ? 8.514 -13.331 -24.418 1.00 84.56 91 SER A O 1
ATOM 682 N N . SER A 1 92 ? 8.333 -15.281 -23.337 1.00 87.12 92 SER A N 1
ATOM 683 C CA . SER A 1 92 ? 7.138 -15.741 -24.060 1.00 87.12 92 SER A CA 1
ATOM 684 C C . SER A 1 92 ? 5.860 -14.994 -23.666 1.00 87.12 92 SER A C 1
ATOM 686 O O . SER A 1 92 ? 4.930 -14.934 -24.462 1.00 87.12 92 SER A O 1
ATOM 688 N N . PHE A 1 93 ? 5.797 -14.442 -22.451 1.00 87.12 93 PHE A N 1
ATOM 689 C CA . PHE A 1 93 ? 4.626 -13.700 -21.962 1.00 87.12 93 PHE A CA 1
ATOM 690 C C . PHE A 1 93 ? 4.978 -12.373 -21.282 1.00 87.12 93 PHE A C 1
ATOM 692 O O . PHE A 1 93 ? 4.100 -11.529 -21.106 1.00 87.12 93 PHE A O 1
ATOM 699 N N . LEU A 1 94 ? 6.239 -12.172 -20.891 1.00 88.12 94 LEU A N 1
ATOM 700 C CA . LEU A 1 94 ? 6.708 -10.893 -20.371 1.00 88.12 94 LEU A CA 1
ATOM 701 C C . LEU A 1 94 ? 7.212 -9.989 -21.501 1.00 88.12 94 LEU A C 1
ATOM 703 O O . LEU A 1 94 ? 7.726 -10.485 -22.506 1.00 88.12 94 LEU A O 1
ATOM 707 N N . PRO A 1 95 ? 7.103 -8.658 -21.340 1.00 88.06 95 PRO A N 1
ATOM 708 C CA . PRO A 1 95 ? 7.661 -7.720 -22.304 1.00 88.06 95 PRO A CA 1
ATOM 709 C C . PRO A 1 95 ? 9.198 -7.789 -22.312 1.00 88.06 95 PRO A C 1
ATOM 711 O O . PRO A 1 95 ? 9.809 -8.485 -21.512 1.00 88.06 95 PRO A O 1
ATOM 714 N N . ALA A 1 96 ? 9.863 -7.063 -23.211 1.00 90.12 96 ALA A N 1
ATOM 715 C CA . ALA A 1 96 ? 11.326 -7.041 -23.226 1.00 90.12 96 ALA A CA 1
ATOM 716 C C . ALA A 1 96 ? 11.901 -6.573 -21.871 1.00 90.12 96 ALA A C 1
ATOM 718 O O . ALA A 1 96 ? 11.432 -5.592 -21.294 1.00 90.12 96 ALA A O 1
ATOM 719 N N . GLN A 1 97 ? 12.971 -7.213 -21.383 1.00 87.00 97 GLN A N 1
ATOM 720 C CA . GLN A 1 97 ? 13.554 -6.886 -20.071 1.00 87.00 97 GLN A CA 1
ATOM 721 C C . GLN A 1 97 ? 13.971 -5.405 -19.953 1.00 87.00 97 GLN A C 1
ATOM 723 O O . GLN A 1 97 ? 13.896 -4.822 -18.874 1.00 87.00 97 GLN A O 1
ATOM 728 N N . ALA A 1 98 ? 14.326 -4.771 -21.076 1.00 87.62 98 ALA A N 1
ATOM 729 C CA . ALA A 1 98 ? 14.674 -3.353 -21.149 1.00 87.62 98 ALA A CA 1
ATOM 730 C C . ALA A 1 98 ? 13.512 -2.393 -20.823 1.00 87.62 98 ALA A C 1
ATOM 732 O O . ALA A 1 98 ? 13.772 -1.279 -20.380 1.00 87.62 98 ALA A O 1
ATOM 733 N N . VAL A 1 99 ? 12.247 -2.795 -21.016 1.00 91.00 99 VAL A N 1
ATOM 734 C CA . VAL A 1 99 ? 11.081 -1.930 -20.734 1.00 91.00 99 VAL A CA 1
ATOM 735 C C . VAL A 1 99 ? 10.533 -2.098 -19.315 1.00 91.00 99 VAL A C 1
ATOM 737 O O . VAL A 1 99 ? 9.698 -1.311 -18.870 1.00 91.00 99 VAL A O 1
ATOM 740 N N . ILE A 1 100 ? 11.004 -3.113 -18.584 1.00 92.69 100 ILE A N 1
ATOM 741 C CA . ILE A 1 100 ? 10.546 -3.425 -17.226 1.00 92.69 100 ILE A CA 1
ATOM 742 C C . ILE A 1 100 ? 10.754 -2.256 -16.247 1.00 92.69 100 ILE A C 1
ATOM 744 O O . ILE A 1 100 ? 9.802 -1.949 -15.526 1.00 92.69 100 ILE A O 1
ATOM 748 N N . PRO A 1 101 ? 11.914 -1.561 -16.211 1.00 92.62 101 PRO A N 1
ATOM 749 C CA . PRO A 1 101 ? 12.097 -0.420 -15.312 1.00 92.62 101 PRO A CA 1
ATOM 750 C C . PRO A 1 101 ? 11.088 0.708 -15.559 1.00 92.62 101 PRO A C 1
ATOM 752 O O . PRO A 1 101 ? 10.511 1.236 -14.608 1.00 92.62 101 PRO A O 1
ATOM 755 N N . SER A 1 102 ? 10.793 1.008 -16.827 1.00 92.31 102 SER A N 1
ATOM 756 C CA . SER A 1 102 ? 9.822 2.038 -17.206 1.00 92.31 102 SER A CA 1
ATOM 757 C C . SER A 1 102 ? 8.406 1.655 -16.774 1.00 92.31 102 SER A C 1
ATOM 759 O O . SER A 1 102 ? 7.690 2.467 -16.187 1.00 92.31 102 SER A O 1
ATOM 761 N N . LEU A 1 103 ? 8.004 0.398 -16.995 1.00 93.75 103 LEU A N 1
ATOM 762 C CA . LEU A 1 103 ? 6.704 -0.110 -16.543 1.00 93.75 103 LEU A CA 1
ATOM 763 C C . LEU A 1 103 ? 6.581 -0.075 -15.016 1.00 93.75 103 LEU A C 1
ATOM 765 O O . LEU A 1 103 ? 5.532 0.309 -14.493 1.00 93.75 103 LEU A O 1
ATOM 769 N N . ALA A 1 104 ? 7.648 -0.431 -14.296 1.00 94.50 104 ALA A N 1
ATOM 770 C CA . ALA A 1 104 ? 7.682 -0.346 -12.842 1.00 94.50 104 ALA A CA 1
ATOM 771 C C . ALA A 1 104 ? 7.534 1.105 -12.358 1.00 94.50 104 ALA A C 1
ATOM 773 O O . ALA A 1 104 ? 6.783 1.354 -11.413 1.00 94.50 104 ALA A O 1
ATOM 774 N N . HIS A 1 105 ? 8.187 2.062 -13.023 1.00 94.69 105 HIS A N 1
ATOM 775 C CA . HIS A 1 105 ? 8.103 3.488 -12.706 1.00 94.69 105 HIS A CA 1
ATOM 776 C C . HIS A 1 105 ? 6.686 4.051 -12.898 1.00 94.69 105 HIS A C 1
ATOM 778 O O . HIS A 1 105 ? 6.139 4.662 -11.979 1.00 94.69 105 HIS A O 1
ATOM 784 N N . TYR A 1 106 ? 6.054 3.805 -14.049 1.00 95.19 106 TYR A N 1
ATOM 785 C CA . TYR A 1 106 ? 4.686 4.279 -14.293 1.00 95.19 106 TYR A CA 1
ATOM 786 C C . TYR A 1 106 ? 3.653 3.573 -13.408 1.00 95.19 106 TYR A C 1
ATOM 788 O O . TYR A 1 106 ? 2.700 4.204 -12.956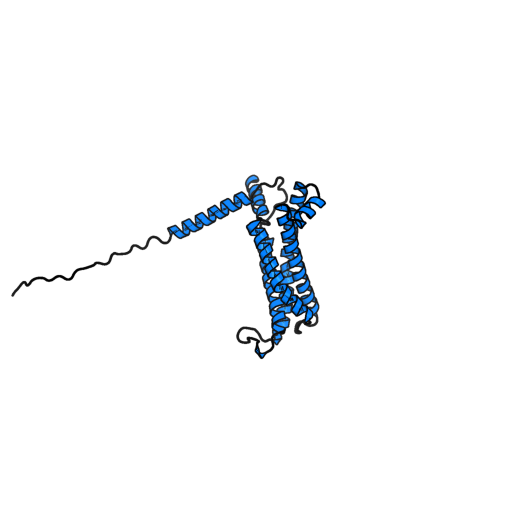 1.00 95.19 106 TYR A O 1
ATOM 796 N N . SER A 1 107 ? 3.871 2.296 -13.085 1.00 95.94 107 SER A N 1
ATOM 797 C CA . SER A 1 107 ? 3.040 1.585 -12.106 1.00 95.94 107 SER A CA 1
ATOM 798 C C . SER A 1 107 ? 3.192 2.177 -10.702 1.00 95.94 107 SER A C 1
ATOM 800 O O . SER A 1 107 ? 2.202 2.298 -9.988 1.00 95.94 107 SER A O 1
ATOM 802 N N . ALA A 1 108 ? 4.398 2.607 -10.307 1.00 95.94 108 ALA A N 1
ATOM 803 C CA . ALA A 1 108 ? 4.605 3.295 -9.031 1.00 95.94 108 ALA A CA 1
ATOM 804 C C . ALA A 1 108 ? 3.832 4.619 -8.989 1.00 95.94 108 ALA A C 1
ATOM 806 O O . ALA A 1 108 ? 3.134 4.886 -8.014 1.00 95.94 108 ALA A O 1
ATOM 807 N N . ALA A 1 109 ? 3.893 5.405 -10.069 1.00 96.06 109 ALA A N 1
ATOM 808 C CA . ALA A 1 109 ? 3.133 6.645 -10.202 1.00 96.06 109 ALA A CA 1
ATOM 809 C C . ALA A 1 109 ? 1.622 6.406 -10.065 1.00 96.06 109 ALA A C 1
ATOM 811 O O . ALA A 1 109 ? 0.961 7.043 -9.245 1.00 96.06 109 ALA A O 1
ATOM 812 N N . ALA A 1 110 ? 1.082 5.444 -10.820 1.00 96.44 110 ALA A N 1
ATOM 813 C CA . ALA A 1 110 ? -0.331 5.083 -10.765 1.00 96.44 110 ALA A CA 1
ATOM 814 C C . ALA A 1 110 ? -0.745 4.601 -9.364 1.00 96.44 110 ALA A C 1
ATOM 816 O O . ALA A 1 110 ? -1.787 5.013 -8.854 1.00 96.44 110 ALA A O 1
ATOM 817 N N . GLY A 1 111 ? 0.089 3.790 -8.708 1.00 96.50 111 GLY A N 1
ATOM 818 C CA . GLY A 1 111 ? -0.151 3.313 -7.346 1.00 96.50 111 GLY A CA 1
ATOM 819 C C . GLY A 1 111 ? -0.207 4.445 -6.327 1.00 96.50 111 GLY A C 1
ATOM 820 O O . GLY A 1 111 ? -1.130 4.492 -5.522 1.00 96.50 111 GLY A O 1
ATOM 821 N N . VAL A 1 112 ? 0.720 5.402 -6.398 1.00 96.94 112 VAL A N 1
ATOM 822 C CA . VAL A 1 112 ? 0.746 6.562 -5.493 1.00 96.94 112 VAL A CA 1
ATOM 823 C C . VAL A 1 112 ? -0.450 7.480 -5.733 1.00 96.94 112 VAL A C 1
ATOM 825 O O . VAL A 1 112 ? -1.121 7.865 -4.781 1.00 96.94 112 VAL A O 1
ATOM 828 N N . ILE A 1 113 ? -0.760 7.799 -6.992 1.00 95.94 113 ILE A N 1
ATOM 829 C CA . ILE A 1 113 ? -1.883 8.684 -7.335 1.00 95.94 113 ILE A CA 1
ATOM 830 C C . ILE A 1 113 ? -3.213 8.068 -6.891 1.00 95.94 113 ILE A C 1
ATOM 832 O O . ILE A 1 113 ? -4.037 8.743 -6.275 1.00 95.94 113 ILE A O 1
ATOM 836 N N . THR A 1 114 ? -3.419 6.778 -7.159 1.00 94.12 114 THR A N 1
ATOM 837 C CA . THR A 1 114 ? -4.649 6.081 -6.754 1.00 94.12 114 THR A CA 1
ATOM 838 C C . THR A 1 114 ? -4.725 5.841 -5.246 1.00 94.12 114 THR A C 1
ATOM 840 O O . THR A 1 114 ? -5.827 5.696 -4.718 1.00 94.12 114 THR A O 1
ATOM 843 N N . ALA A 1 115 ? -3.594 5.843 -4.526 1.00 94.75 115 ALA A N 1
ATOM 844 C CA . ALA A 1 115 ? -3.574 5.705 -3.070 1.00 94.75 115 ALA A CA 1
ATOM 845 C C . ALA A 1 115 ? -4.122 6.941 -2.351 1.00 94.75 115 ALA A C 1
ATOM 847 O O . ALA A 1 115 ? -4.665 6.801 -1.262 1.00 94.75 115 ALA A O 1
ATOM 848 N N . ILE A 1 116 ? -4.048 8.131 -2.956 1.00 92.62 116 ILE A N 1
ATOM 849 C CA . ILE A 1 116 ? -4.531 9.383 -2.352 1.00 92.62 116 ILE A CA 1
ATOM 850 C C . ILE A 1 116 ? -5.999 9.279 -1.889 1.00 92.62 116 ILE A C 1
ATOM 852 O O . ILE A 1 116 ? -6.253 9.468 -0.696 1.00 92.62 116 ILE A O 1
ATOM 856 N N . PRO A 1 117 ? -6.980 8.949 -2.757 1.00 88.69 117 PRO A N 1
ATOM 857 C CA . PRO A 1 117 ? -8.369 8.810 -2.319 1.00 88.69 117 PRO A CA 1
ATOM 858 C C . PRO A 1 117 ? -8.567 7.659 -1.320 1.00 88.69 117 PRO A C 1
ATOM 860 O O . PRO A 1 117 ? -9.373 7.790 -0.396 1.00 88.69 117 PRO A O 1
ATOM 863 N N . ALA A 1 118 ? -7.816 6.560 -1.449 1.00 89.06 118 ALA A N 1
ATOM 864 C CA . ALA A 1 118 ? -7.891 5.436 -0.515 1.00 89.06 118 ALA A CA 1
ATOM 865 C C . ALA A 1 118 ? -7.415 5.826 0.895 1.00 89.06 118 ALA A C 1
ATOM 867 O O . ALA A 1 118 ? -8.075 5.497 1.878 1.00 89.06 118 ALA A O 1
ATOM 868 N N . ILE A 1 119 ? -6.322 6.584 1.001 1.00 90.50 119 ILE A N 1
ATOM 869 C CA . ILE A 1 119 ? -5.789 7.089 2.271 1.00 90.50 119 ILE A CA 1
ATOM 870 C C . ILE A 1 119 ? -6.780 8.067 2.904 1.00 90.50 119 ILE A C 1
ATOM 872 O O . ILE A 1 119 ? -7.133 7.901 4.065 1.00 90.50 119 ILE A O 1
ATOM 876 N N . ILE A 1 120 ? -7.286 9.047 2.148 1.00 89.06 120 ILE A N 1
ATOM 877 C CA . ILE A 1 120 ? -8.234 10.047 2.675 1.00 89.06 120 ILE A CA 1
ATOM 878 C C . ILE A 1 120 ? -9.476 9.369 3.262 1.00 89.06 120 ILE A C 1
ATOM 880 O O . ILE A 1 120 ? -9.903 9.678 4.375 1.00 89.06 120 ILE A O 1
ATOM 884 N N . THR A 1 121 ? -10.046 8.419 2.524 1.00 85.12 121 THR A N 1
ATOM 885 C CA . THR A 1 121 ? -11.257 7.711 2.953 1.00 85.12 121 THR A CA 1
ATOM 886 C C . THR A 1 121 ? -10.985 6.776 4.133 1.00 85.12 121 THR A C 1
ATOM 888 O O . THR A 1 121 ? -11.779 6.744 5.073 1.00 85.12 121 THR A O 1
ATOM 891 N N . GLY A 1 122 ? -9.833 6.100 4.151 1.00 85.38 122 GLY A N 1
ATOM 892 C CA . GLY A 1 122 ? -9.427 5.211 5.244 1.00 85.38 122 GLY A CA 1
ATOM 893 C C . GLY A 1 122 ? -9.101 5.950 6.539 1.00 85.38 122 GLY A C 1
ATOM 894 O O . GLY A 1 122 ? -9.485 5.501 7.619 1.00 85.38 122 GLY A O 1
ATOM 895 N N . LEU A 1 123 ? -8.459 7.119 6.451 1.00 86.25 123 LEU A N 1
ATOM 896 C CA . LEU A 1 123 ? -8.198 7.980 7.607 1.00 86.25 123 LEU A CA 1
ATOM 897 C C . LEU A 1 123 ? -9.502 8.453 8.256 1.00 86.25 123 LEU A C 1
ATOM 899 O O . LEU A 1 123 ? -9.599 8.455 9.481 1.00 86.25 123 LEU A O 1
ATOM 903 N N . GLY A 1 124 ? -10.518 8.796 7.457 1.00 85.25 124 GLY A N 1
ATOM 904 C CA . GLY A 1 124 ? -11.840 9.156 7.972 1.00 85.25 124 GLY A CA 1
ATOM 905 C C . GLY A 1 124 ? -12.517 8.009 8.732 1.00 85.25 124 GLY A C 1
ATOM 906 O O . GLY A 1 124 ? -13.056 8.217 9.816 1.00 85.25 124 GLY A O 1
ATOM 907 N N . GLU A 1 125 ? -12.466 6.784 8.202 1.00 83.19 125 GLU A N 1
ATOM 908 C CA . GLU A 1 125 ? -13.016 5.597 8.877 1.00 83.19 125 GLU A CA 1
ATOM 909 C C . GLU A 1 125 ? -12.240 5.231 10.152 1.00 83.19 125 GLU A C 1
ATOM 911 O O . GLU A 1 125 ? -12.845 4.927 11.183 1.00 83.19 125 GLU A O 1
ATOM 916 N N . GLY A 1 126 ? -10.908 5.310 10.114 1.00 85.38 126 GLY A N 1
ATOM 917 C CA . GLY A 1 126 ? -10.056 5.075 11.278 1.00 85.38 126 GLY A CA 1
ATOM 918 C C . GLY A 1 126 ? -10.256 6.116 12.382 1.00 85.38 126 GLY A C 1
ATOM 919 O O . GLY A 1 126 ? -10.311 5.754 13.558 1.00 85.38 126 GLY A O 1
ATOM 920 N N . TYR A 1 127 ? -10.418 7.390 12.015 1.00 85.00 127 TYR A N 1
ATOM 921 C CA . TYR A 1 127 ? -10.675 8.474 12.960 1.00 85.00 127 TYR A CA 1
ATOM 922 C C . TYR A 1 127 ? -11.991 8.273 13.713 1.00 85.00 127 TYR A C 1
ATOM 924 O O . TYR A 1 127 ? -11.994 8.316 14.943 1.00 85.00 127 TYR A O 1
ATOM 932 N N . GLU A 1 128 ? -13.090 7.984 13.009 1.00 83.94 128 GLU A N 1
ATOM 933 C CA . GLU A 1 128 ? -14.383 7.744 13.662 1.00 83.94 128 GLU A CA 1
ATOM 934 C C . GLU A 1 128 ? -14.355 6.500 14.556 1.00 83.94 128 GLU A C 1
ATOM 936 O O . GLU A 1 128 ? -14.926 6.514 15.645 1.00 83.94 128 GLU A O 1
ATOM 941 N N . LEU A 1 129 ? -13.631 5.446 14.164 1.00 84.94 129 LEU A N 1
ATOM 942 C CA . LEU A 1 129 ? -13.455 4.258 15.000 1.00 84.94 129 LEU A CA 1
ATOM 943 C C . LEU A 1 129 ? -12.719 4.587 16.305 1.00 84.94 129 LEU A C 1
ATOM 945 O O . LEU A 1 129 ? -13.167 4.198 17.385 1.00 84.94 129 LEU A O 1
ATOM 949 N N . ILE A 1 130 ? -11.603 5.318 16.222 1.00 84.31 130 ILE A N 1
ATOM 950 C CA . ILE A 1 130 ? -10.829 5.736 17.399 1.00 84.31 130 ILE A CA 1
ATOM 951 C C . ILE A 1 130 ? -11.664 6.672 18.277 1.00 84.31 130 ILE A C 1
ATOM 953 O O . ILE A 1 130 ? -11.702 6.498 19.495 1.00 84.31 130 ILE A O 1
ATOM 957 N N . ARG A 1 131 ? -12.378 7.625 17.671 1.00 82.75 131 ARG A N 1
ATOM 958 C CA . ARG A 1 131 ? -13.266 8.560 18.366 1.00 82.75 131 ARG A CA 1
ATOM 959 C C . ARG A 1 131 ? -14.398 7.834 19.094 1.00 82.75 131 ARG A C 1
ATOM 961 O O . ARG A 1 131 ? -14.620 8.107 20.270 1.00 82.75 131 ARG A O 1
ATOM 968 N N . ALA A 1 132 ? -15.069 6.882 18.448 1.00 79.81 132 ALA A N 1
ATOM 969 C CA . ALA A 1 132 ? -16.124 6.081 19.067 1.00 79.81 132 ALA A CA 1
ATOM 970 C C . ALA A 1 132 ? -15.596 5.275 20.267 1.00 79.81 132 ALA A C 1
ATOM 972 O O . ALA A 1 132 ? -16.206 5.271 21.334 1.00 79.81 132 ALA A O 1
ATOM 973 N N . GLN A 1 133 ? -14.421 4.653 20.134 1.00 81.56 133 GLN A N 1
ATOM 974 C CA . GLN A 1 133 ? -13.781 3.927 21.236 1.00 81.56 133 GLN A CA 1
ATOM 975 C C . GLN A 1 133 ? -13.347 4.854 22.377 1.00 81.56 133 GLN A C 1
ATOM 977 O O . GLN A 1 133 ? -13.469 4.494 23.550 1.00 81.56 133 GLN A O 1
ATOM 982 N N . TYR A 1 134 ? -12.885 6.064 22.058 1.00 82.88 134 TYR A N 1
ATOM 983 C CA . TYR A 1 134 ? -12.557 7.077 23.055 1.00 82.88 134 TYR A CA 1
ATOM 984 C C . TYR A 1 134 ? -13.794 7.516 23.847 1.00 82.88 134 TYR A C 1
ATOM 986 O O . TYR A 1 134 ? -13.721 7.600 25.070 1.00 82.88 134 TYR A O 1
ATOM 994 N N . LEU A 1 135 ? -14.938 7.728 23.185 1.00 81.94 135 LEU A N 1
ATOM 995 C CA . LEU A 1 135 ? -16.194 8.093 23.851 1.00 81.94 135 LEU A CA 1
ATOM 996 C C . LEU A 1 135 ? -16.700 6.994 24.798 1.00 81.94 135 LEU A C 1
ATOM 998 O O . LEU A 1 135 ? -17.202 7.307 25.872 1.00 81.94 135 LEU A O 1
ATOM 1002 N N . ILE A 1 136 ? -16.521 5.718 24.440 1.00 82.44 136 ILE A N 1
ATOM 1003 C CA . ILE A 1 136 ? -16.904 4.578 25.291 1.00 82.44 136 ILE A CA 1
ATOM 1004 C C . ILE A 1 136 ? -15.975 4.452 26.509 1.00 82.44 136 ILE A C 1
ATOM 1006 O O . ILE A 1 136 ? -16.430 4.172 27.616 1.00 82.44 136 ILE A O 1
ATOM 1010 N N . LYS A 1 137 ? -14.662 4.639 26.324 1.00 81.56 137 LYS A N 1
ATOM 1011 C CA . LYS A 1 137 ? -13.653 4.396 27.374 1.00 81.56 137 LYS A CA 1
ATOM 1012 C C . LYS A 1 137 ? -13.341 5.625 28.232 1.00 81.56 137 LYS A C 1
ATOM 1014 O O . LYS A 1 137 ? -12.791 5.478 29.325 1.00 81.56 137 LYS A O 1
ATOM 1019 N N . GLY A 1 138 ? -13.624 6.825 27.728 1.00 82.94 138 GLY A N 1
ATOM 1020 C CA . GLY A 1 138 ? -13.375 8.112 28.382 1.00 82.94 138 GLY A CA 1
ATOM 1021 C C . GLY A 1 138 ? -11.898 8.438 28.645 1.00 82.94 138 GLY A C 1
ATOM 1022 O O . GLY A 1 138 ? -11.606 9.384 29.370 1.00 82.94 138 GLY A O 1
ATOM 1023 N N . SER A 1 139 ? -10.949 7.650 28.123 1.00 86.81 139 SER A N 1
ATOM 1024 C CA . SER A 1 139 ? -9.521 7.812 28.409 1.00 86.81 139 SER A CA 1
ATOM 1025 C C . SER A 1 139 ? -8.631 7.282 27.285 1.00 86.81 139 SER A C 1
ATOM 1027 O O . SER A 1 139 ? -8.765 6.135 26.852 1.00 86.81 139 SER A O 1
ATOM 1029 N N . TRP A 1 140 ? -7.669 8.108 26.862 1.00 84.81 140 TRP A N 1
ATOM 1030 C CA . TRP A 1 140 ? -6.667 7.754 25.854 1.00 84.81 140 TRP A CA 1
ATOM 1031 C C . TRP A 1 140 ? -5.731 6.637 26.317 1.00 84.81 140 TRP A C 1
ATOM 1033 O O . TRP A 1 140 ? -5.406 5.754 25.530 1.00 84.81 140 TRP A O 1
ATOM 1043 N N . THR A 1 141 ? -5.324 6.631 27.590 1.00 87.12 141 THR A N 1
ATOM 1044 C CA . THR A 1 141 ? -4.403 5.609 28.112 1.00 87.12 141 THR A CA 1
ATOM 1045 C C . THR A 1 141 ? -5.045 4.229 28.089 1.00 87.12 141 THR A C 1
ATOM 1047 O O . THR A 1 141 ? -4.410 3.278 27.648 1.00 87.12 141 THR A O 1
ATOM 1050 N N . LYS A 1 142 ? -6.326 4.130 28.466 1.00 85.44 142 LYS A N 1
ATOM 1051 C CA . LYS A 1 142 ? -7.090 2.877 28.385 1.00 85.44 142 LYS A CA 1
ATOM 1052 C C . LYS A 1 142 ? -7.291 2.419 26.944 1.00 85.44 142 LYS A C 1
ATOM 1054 O O . LYS A 1 142 ? -7.116 1.245 26.663 1.00 85.44 142 LYS A O 1
ATOM 1059 N N . LEU A 1 143 ? -7.604 3.335 26.024 1.00 85.75 143 LEU A N 1
ATOM 1060 C CA . LEU A 1 143 ? -7.752 3.004 24.605 1.00 85.75 143 LEU A CA 1
ATOM 1061 C C . LEU A 1 143 ? -6.461 2.425 24.013 1.00 85.75 143 LEU A C 1
ATOM 1063 O O . LEU A 1 143 ? -6.506 1.396 23.342 1.00 85.75 143 LEU A O 1
ATOM 1067 N N . PHE A 1 144 ? -5.317 3.059 24.277 1.00 87.50 144 PHE A N 1
ATOM 1068 C CA . PHE A 1 144 ? -4.030 2.565 23.793 1.00 87.50 144 PHE A CA 1
ATOM 1069 C C . PHE A 1 144 ? -3.608 1.265 24.478 1.00 87.50 144 PHE A C 1
ATOM 1071 O O . PHE A 1 144 ? -3.110 0.374 23.796 1.00 87.50 144 PHE A O 1
ATOM 1078 N N . ASP A 1 145 ? -3.831 1.129 25.785 1.00 89.69 145 ASP A N 1
ATOM 1079 C CA . ASP A 1 145 ? -3.518 -0.094 26.528 1.00 89.69 145 ASP A CA 1
ATOM 1080 C C . ASP A 1 145 ? -4.369 -1.281 26.052 1.00 89.69 145 ASP A C 1
ATOM 1082 O O . ASP A 1 145 ? -3.838 -2.360 25.788 1.00 89.69 145 ASP A O 1
ATOM 1086 N N . ASP A 1 146 ? -5.671 -1.072 25.853 1.00 85.75 146 ASP A N 1
ATOM 1087 C CA . ASP A 1 146 ? -6.584 -2.087 25.326 1.00 85.75 146 ASP A CA 1
ATOM 1088 C C . ASP A 1 146 ? -6.247 -2.447 23.879 1.00 85.75 146 ASP A C 1
ATOM 1090 O O . ASP A 1 146 ? -6.271 -3.624 23.516 1.00 85.75 146 ASP A O 1
ATOM 1094 N N . ALA A 1 147 ? -5.876 -1.460 2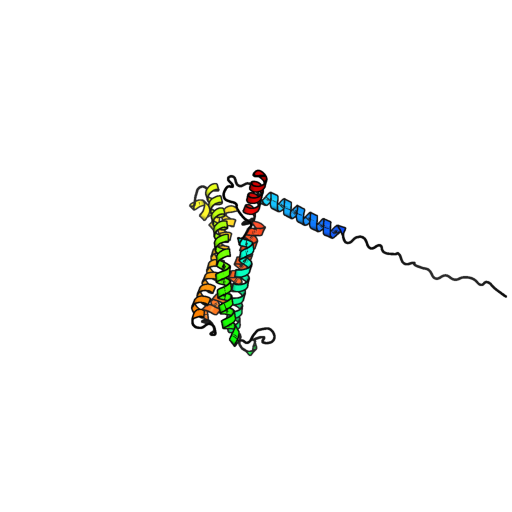3.055 1.00 85.50 147 ALA A N 1
ATOM 1095 C CA . ALA A 1 147 ? -5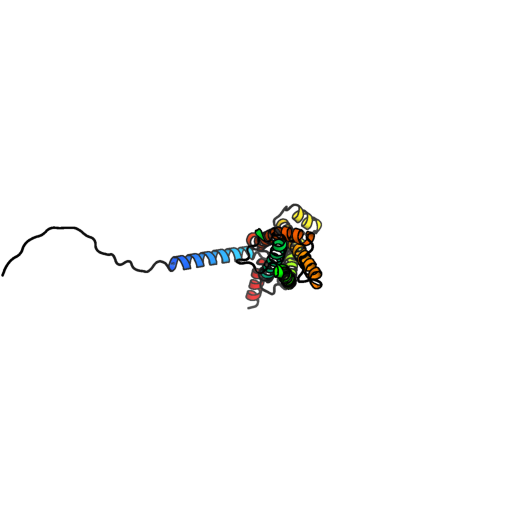.409 -1.710 21.700 1.00 85.50 147 ALA A CA 1
ATOM 1096 C C . ALA A 1 147 ? -4.117 -2.528 21.707 1.00 85.50 147 ALA A C 1
ATOM 1098 O O . ALA A 1 147 ? -4.046 -3.580 21.070 1.00 85.50 147 ALA A O 1
ATOM 1099 N N . TRP A 1 148 ? -3.107 -2.095 22.462 1.00 87.06 148 TRP A N 1
ATOM 1100 C CA . TRP A 1 148 ? -1.805 -2.748 22.530 1.00 87.06 148 TRP A CA 1
ATOM 1101 C C . TRP A 1 148 ? -1.903 -4.179 23.064 1.00 87.06 148 TRP A C 1
ATOM 1103 O O . TRP A 1 148 ? -1.347 -5.094 22.447 1.00 87.06 148 TRP A O 1
ATOM 1113 N N . ASN A 1 149 ? -2.673 -4.385 24.133 1.00 88.12 149 ASN A N 1
ATOM 1114 C CA . ASN A 1 149 ? -2.845 -5.679 24.793 1.00 88.12 149 ASN A CA 1
ATOM 1115 C C . ASN A 1 149 ? -4.004 -6.518 24.232 1.00 88.12 149 ASN A C 1
ATOM 1117 O O . ASN A 1 149 ? -4.174 -7.657 24.655 1.00 88.12 149 ASN A O 1
ATOM 1121 N N . MET A 1 150 ? -4.782 -5.995 23.275 1.00 82.12 150 MET A N 1
ATOM 1122 C CA . MET A 1 150 ? -5.932 -6.674 22.655 1.00 82.12 150 MET A CA 1
ATOM 1123 C C . MET A 1 150 ? -6.984 -7.159 23.673 1.00 82.12 150 MET A C 1
ATOM 1125 O O . MET A 1 150 ? -7.596 -8.213 23.483 1.00 82.12 150 MET A O 1
ATOM 1129 N N . LYS A 1 151 ? -7.186 -6.395 24.754 1.00 81.81 151 LYS A N 1
ATOM 1130 C CA . LYS A 1 151 ? -8.020 -6.792 25.904 1.00 81.81 151 LYS A CA 1
ATOM 1131 C C . LYS A 1 151 ? -9.496 -6.959 25.548 1.00 81.81 151 LYS A C 1
ATOM 1133 O O . LYS A 1 151 ? -10.167 -7.821 26.106 1.00 81.81 151 LYS A O 1
ATOM 1138 N N . ASP A 1 152 ? -9.990 -6.176 24.599 1.00 84.19 152 ASP A N 1
ATOM 1139 C CA . ASP A 1 152 ? -11.378 -6.190 24.156 1.00 84.19 152 ASP A CA 1
ATOM 1140 C C . ASP A 1 152 ? -11.493 -6.151 22.623 1.00 84.19 152 ASP A C 1
ATOM 1142 O O . ASP A 1 152 ? -10.504 -6.063 21.887 1.00 84.19 152 ASP A O 1
ATOM 1146 N N . GLU A 1 153 ? -12.722 -6.264 22.119 1.00 80.19 153 GLU A N 1
ATOM 1147 C CA . GLU A 1 153 ? -12.984 -6.197 20.679 1.00 80.19 153 GLU A CA 1
ATOM 1148 C C . GLU A 1 153 ? -12.660 -4.816 20.099 1.00 80.19 153 GLU A C 1
ATOM 1150 O O . GLU A 1 153 ? -12.100 -4.728 19.007 1.00 80.19 153 GLU A O 1
ATOM 1155 N N . GLY A 1 154 ? -12.943 -3.739 20.841 1.00 77.81 154 GLY A N 1
ATOM 1156 C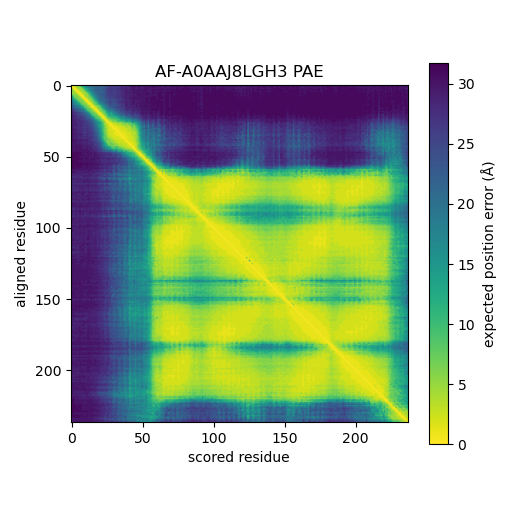 CA . GLY A 1 154 ? -12.638 -2.367 20.436 1.00 77.81 154 GLY A CA 1
ATOM 1157 C C . GLY A 1 154 ? -11.140 -2.121 20.246 1.00 77.81 154 GLY A C 1
ATOM 1158 O O . GLY A 1 154 ? -10.716 -1.624 19.202 1.00 77.81 154 GLY A O 1
ATOM 1159 N N . GLY A 1 155 ? -10.320 -2.544 21.207 1.00 81.19 155 GLY A N 1
ATOM 1160 C CA . GLY A 1 155 ? -8.865 -2.485 21.140 1.00 81.19 155 GLY A CA 1
ATOM 1161 C C . GLY A 1 155 ? -8.294 -3.347 20.014 1.00 81.19 155 GLY A C 1
ATOM 1162 O O . GLY A 1 155 ? -7.417 -2.890 19.275 1.00 81.19 155 GLY A O 1
ATOM 1163 N N . ARG A 1 156 ? -8.831 -4.558 19.800 1.00 86.19 156 ARG A N 1
ATOM 1164 C CA . ARG A 1 156 ? -8.463 -5.393 18.643 1.00 86.19 156 ARG A CA 1
ATOM 1165 C C . ARG A 1 156 ? -8.704 -4.655 17.328 1.00 86.19 156 ARG A C 1
ATOM 1167 O O . ARG A 1 156 ? -7.766 -4.559 16.533 1.00 86.19 156 ARG A O 1
ATOM 1174 N N . LYS A 1 157 ? -9.900 -4.082 17.133 1.00 85.62 157 LYS A N 1
ATOM 1175 C CA . LYS A 1 157 ? -10.248 -3.274 15.950 1.00 85.62 157 LYS A CA 1
ATOM 1176 C C . LYS A 1 157 ? -9.255 -2.128 15.741 1.00 85.62 157 LYS A C 1
ATOM 1178 O O . LYS A 1 157 ? -8.652 -2.051 14.676 1.00 85.62 157 LYS A O 1
ATOM 1183 N N . VAL A 1 158 ? -9.005 -1.310 16.771 1.00 88.25 158 VAL A N 1
ATOM 1184 C CA . VAL A 1 158 ? -8.050 -0.184 16.704 1.00 88.25 158 VAL A CA 1
ATOM 1185 C C . VAL A 1 158 ? -6.654 -0.664 16.303 1.00 88.25 158 VAL A C 1
ATOM 1187 O O . VAL A 1 158 ? -6.064 -0.127 15.366 1.00 88.25 158 VAL A O 1
ATOM 1190 N N . LYS A 1 159 ? -6.119 -1.702 16.960 1.00 89.81 159 LYS A N 1
ATOM 1191 C CA . LYS A 1 159 ? -4.774 -2.215 16.659 1.00 89.81 159 LYS A CA 1
ATOM 1192 C C . LYS A 1 159 ? -4.668 -2.756 15.238 1.00 89.81 159 LYS A C 1
ATOM 1194 O O . LYS A 1 159 ? -3.639 -2.556 14.597 1.00 89.81 159 LYS A O 1
ATOM 1199 N N . MET A 1 160 ? -5.695 -3.437 14.735 1.00 89.69 160 MET A N 1
ATOM 1200 C CA . MET A 1 160 ? -5.696 -3.919 13.352 1.00 89.69 160 MET A CA 1
ATOM 1201 C C . MET A 1 160 ? -5.797 -2.776 12.346 1.00 89.69 160 MET A C 1
ATOM 1203 O O . MET A 1 160 ? -5.029 -2.785 11.390 1.00 89.69 160 MET A O 1
ATOM 1207 N N . THR A 1 161 ? -6.653 -1.777 12.581 1.00 89.88 161 THR A N 1
ATOM 1208 C CA . THR A 1 161 ? -6.744 -0.580 11.731 1.00 89.88 161 THR A CA 1
ATOM 1209 C C . THR A 1 161 ? -5.405 0.143 11.660 1.00 89.88 161 THR A C 1
ATOM 1211 O O . THR A 1 161 ? -4.923 0.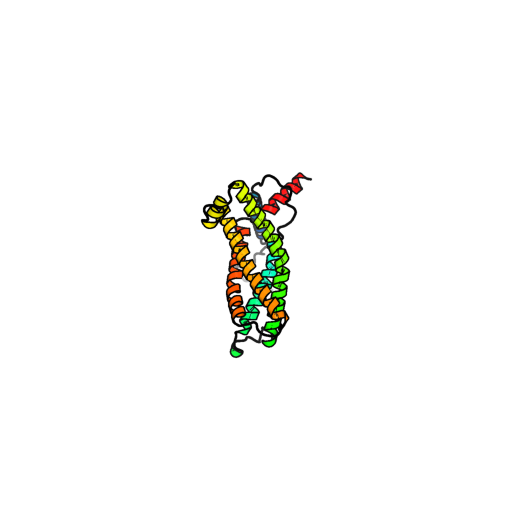433 10.569 1.00 89.88 161 THR A O 1
ATOM 1214 N N . VAL A 1 162 ? -4.743 0.353 12.803 1.00 92.12 162 VAL A N 1
ATOM 1215 C CA . VAL A 1 162 ? -3.416 0.987 12.854 1.00 92.12 162 VAL A CA 1
ATOM 1216 C C . VAL A 1 162 ? -2.368 0.142 12.125 1.00 92.12 162 VAL A C 1
ATOM 1218 O O . VAL A 1 162 ? -1.564 0.684 11.369 1.00 92.12 162 VAL A O 1
ATOM 1221 N N . LYS A 1 163 ? -2.376 -1.188 12.288 1.00 92.88 163 LYS A N 1
ATOM 1222 C CA . LYS A 1 163 ? -1.454 -2.082 11.564 1.00 92.88 163 LYS A CA 1
ATOM 1223 C C . LYS A 1 163 ? -1.678 -2.049 10.053 1.00 92.88 163 LYS A C 1
ATOM 1225 O O . LYS A 1 163 ? -0.714 -1.969 9.305 1.00 92.88 163 LYS A O 1
ATOM 1230 N N . HIS A 1 164 ? -2.930 -2.108 9.615 1.00 93.56 164 HIS A N 1
ATOM 1231 C CA . HIS A 1 164 ? -3.293 -2.044 8.204 1.00 93.56 164 HIS A CA 1
ATOM 1232 C C . HIS A 1 164 ? -2.867 -0.707 7.581 1.00 93.56 164 HIS A C 1
ATOM 1234 O O . HIS A 1 164 ? -2.164 -0.696 6.572 1.00 93.56 164 HIS A O 1
ATOM 1240 N N . ALA A 1 165 ? -3.219 0.410 8.224 1.00 92.69 165 ALA A N 1
ATOM 1241 C CA . ALA A 1 165 ? -2.845 1.745 7.767 1.00 92.69 165 ALA A CA 1
ATOM 1242 C C . ALA A 1 165 ? -1.320 1.908 7.694 1.00 92.69 165 ALA A C 1
ATOM 1244 O O . ALA A 1 165 ? -0.788 2.222 6.636 1.00 92.69 165 ALA A O 1
ATOM 1245 N N . SER A 1 166 ? -0.601 1.583 8.773 1.00 93.94 166 SER A N 1
ATOM 1246 C CA . SER A 1 166 ? 0.860 1.746 8.820 1.00 93.94 166 SER A CA 1
ATOM 1247 C C . SER A 1 166 ? 1.603 0.888 7.795 1.00 93.94 166 SER A C 1
ATOM 1249 O O . SER A 1 166 ? 2.559 1.365 7.186 1.00 93.94 166 SER A O 1
ATOM 1251 N N . LEU A 1 167 ? 1.171 -0.355 7.557 1.00 94.00 167 LEU A N 1
ATOM 1252 C CA . LEU A 1 167 ? 1.760 -1.187 6.506 1.00 94.00 167 LEU A CA 1
ATOM 1253 C C . LEU A 1 167 ? 1.533 -0.580 5.119 1.00 94.00 167 LEU A C 1
ATOM 1255 O O . LEU A 1 167 ? 2.473 -0.515 4.330 1.00 94.00 167 LEU A O 1
ATOM 1259 N N . ASN A 1 168 ? 0.320 -0.109 4.824 1.00 94.94 168 ASN A N 1
ATOM 1260 C CA . ASN A 1 168 ? 0.032 0.519 3.535 1.00 94.94 168 ASN A CA 1
ATOM 1261 C C . ASN A 1 168 ? 0.800 1.830 3.349 1.00 94.94 168 ASN A C 1
ATOM 1263 O O . ASN A 1 168 ? 1.347 2.043 2.271 1.00 94.94 168 ASN A O 1
ATOM 1267 N N . ASP A 1 169 ? 0.916 2.660 4.385 1.00 94.38 169 ASP A N 1
ATOM 1268 C CA . ASP A 1 169 ? 1.654 3.926 4.328 1.00 94.38 169 ASP A CA 1
ATOM 1269 C C . ASP A 1 169 ? 3.142 3.700 4.034 1.00 94.38 169 ASP A C 1
ATOM 1271 O O . ASP A 1 169 ? 3.730 4.411 3.218 1.00 94.38 169 ASP A O 1
ATOM 1275 N N . ILE A 1 170 ? 3.751 2.667 4.628 1.00 96.31 170 ILE A N 1
ATOM 1276 C CA . ILE A 1 170 ? 5.136 2.275 4.328 1.00 96.31 170 ILE A CA 1
ATOM 1277 C C . ILE A 1 170 ? 5.271 1.855 2.862 1.00 96.31 170 ILE A C 1
ATOM 1279 O O . ILE A 1 170 ? 6.206 2.274 2.177 1.00 96.31 170 ILE A O 1
ATOM 1283 N N . VAL A 1 171 ? 4.345 1.032 2.367 1.00 96.62 171 VAL A N 1
ATOM 1284 C CA . VAL A 1 171 ? 4.384 0.513 0.994 1.00 96.62 171 VAL A CA 1
ATOM 1285 C C . VAL A 1 171 ? 4.162 1.635 -0.029 1.00 96.62 171 VAL A C 1
ATOM 1287 O O . VAL A 1 171 ? 4.910 1.736 -1.004 1.00 96.62 171 VAL A O 1
ATOM 1290 N N . VAL A 1 172 ? 3.187 2.515 0.206 1.00 97.00 172 VAL A N 1
ATOM 1291 C CA . VAL A 1 172 ? 2.931 3.703 -0.622 1.00 97.00 172 VAL A CA 1
ATOM 1292 C C . VAL A 1 172 ? 4.123 4.655 -0.568 1.00 97.00 172 VAL A C 1
ATOM 1294 O O . VAL A 1 172 ? 4.559 5.137 -1.611 1.00 97.00 172 VAL A O 1
ATOM 1297 N N . GLY A 1 173 ? 4.703 4.884 0.612 1.00 97.06 173 GLY A N 1
ATOM 1298 C CA . GLY A 1 173 ? 5.896 5.711 0.785 1.00 97.06 173 GLY A CA 1
ATOM 1299 C C . GLY A 1 173 ? 7.101 5.169 0.016 1.00 97.06 173 GLY A C 1
ATOM 1300 O O . GLY A 1 173 ? 7.792 5.925 -0.668 1.00 97.06 173 GLY A O 1
ATOM 1301 N N . LEU A 1 174 ? 7.320 3.851 0.044 1.00 96.62 174 LEU A N 1
ATOM 1302 C CA . LEU A 1 174 ? 8.364 3.203 -0.749 1.00 96.62 174 LEU A CA 1
ATOM 1303 C C . LEU A 1 174 ? 8.112 3.355 -2.257 1.00 96.62 174 LEU A C 1
ATOM 1305 O O . LEU A 1 174 ? 9.044 3.645 -3.010 1.00 96.62 174 LEU A O 1
ATOM 1309 N N . ALA A 1 175 ? 6.867 3.194 -2.711 1.00 96.56 175 ALA A N 1
ATOM 1310 C CA . ALA A 1 175 ? 6.508 3.411 -4.111 1.00 96.56 175 ALA A CA 1
ATOM 1311 C C . ALA A 1 175 ? 6.691 4.877 -4.532 1.00 96.56 175 ALA A C 1
ATOM 1313 O O . ALA A 1 175 ? 7.239 5.133 -5.602 1.00 96.56 175 ALA A O 1
ATOM 1314 N N . ALA A 1 176 ? 6.320 5.837 -3.682 1.00 96.75 176 ALA A N 1
ATOM 1315 C CA . ALA A 1 176 ? 6.539 7.263 -3.914 1.00 96.75 176 ALA A CA 1
ATOM 1316 C C . ALA A 1 176 ? 8.030 7.600 -3.997 1.00 96.75 176 ALA A C 1
ATOM 1318 O O . ALA A 1 176 ? 8.445 8.336 -4.891 1.00 96.75 176 ALA A O 1
ATOM 1319 N N . TRP A 1 177 ? 8.854 7.002 -3.135 1.00 95.00 177 TRP A N 1
ATOM 1320 C CA . TRP A 1 177 ? 10.306 7.140 -3.204 1.00 95.00 177 TRP A CA 1
ATOM 1321 C C . TRP A 1 177 ? 10.880 6.575 -4.509 1.00 95.00 177 TRP A C 1
ATOM 1323 O O . TRP A 1 177 ? 11.696 7.226 -5.164 1.00 95.00 177 TRP A O 1
ATOM 1333 N N . ASN A 1 178 ? 10.431 5.389 -4.923 1.00 93.50 178 ASN A N 1
ATOM 1334 C CA . ASN A 1 178 ? 10.837 4.773 -6.187 1.00 93.50 178 ASN A CA 1
ATOM 1335 C C . ASN A 1 178 ? 10.394 5.607 -7.398 1.00 93.50 178 ASN A C 1
ATOM 1337 O O . ASN A 1 178 ? 11.172 5.787 -8.336 1.00 93.50 178 ASN A O 1
ATOM 1341 N N . TRP A 1 179 ? 9.175 6.149 -7.365 1.00 94.69 179 TRP A N 1
ATOM 1342 C CA . TRP A 1 179 ? 8.652 7.038 -8.397 1.00 94.69 179 TRP A CA 1
ATOM 1343 C C . TRP A 1 179 ? 9.481 8.324 -8.490 1.00 94.69 179 TRP A C 1
ATOM 1345 O O . TRP A 1 179 ? 9.990 8.644 -9.563 1.00 94.69 179 TRP A O 1
ATOM 1355 N N . TYR A 1 180 ? 9.720 8.993 -7.360 1.00 92.81 180 TYR A N 1
ATOM 1356 C CA . TYR A 1 180 ? 10.553 10.194 -7.277 1.00 92.81 180 TYR A CA 1
ATOM 1357 C C . TYR A 1 180 ? 11.967 9.956 -7.824 1.00 92.81 180 TYR A C 1
ATOM 1359 O O . TYR A 1 180 ? 12.456 10.715 -8.659 1.00 92.81 180 TYR A O 1
ATOM 1367 N N . ARG A 1 181 ? 12.617 8.859 -7.419 1.00 85.00 181 ARG A N 1
ATOM 1368 C CA . ARG A 1 181 ? 13.952 8.475 -7.906 1.00 85.00 181 ARG A CA 1
ATOM 1369 C C . ARG A 1 181 ? 13.968 8.167 -9.402 1.00 85.00 181 ARG A C 1
ATOM 1371 O O . ARG A 1 181 ? 14.923 8.525 -10.086 1.00 85.00 181 ARG A O 1
ATOM 1378 N N . GLY A 1 182 ? 12.932 7.496 -9.898 1.00 80.94 182 GLY A N 1
ATOM 1379 C CA . GLY A 1 182 ? 12.809 7.144 -11.308 1.00 80.94 182 GLY A CA 1
ATOM 1380 C C . GLY A 1 182 ? 12.488 8.334 -12.213 1.00 80.94 182 GLY A C 1
ATOM 1381 O O . GLY A 1 182 ? 12.646 8.205 -13.416 1.00 80.94 182 GLY A O 1
ATOM 1382 N N . TYR A 1 183 ? 12.097 9.496 -11.677 1.00 79.69 183 TYR A N 1
ATOM 1383 C CA . TYR A 1 183 ? 11.782 10.678 -12.489 1.00 79.69 183 TYR A CA 1
ATOM 1384 C C . TYR A 1 183 ? 12.967 11.134 -13.358 1.00 79.69 183 TYR A C 1
ATOM 1386 O O . TYR A 1 183 ? 12.792 11.464 -14.526 1.00 79.69 183 TYR A O 1
ATOM 1394 N N . ALA A 1 184 ? 14.186 11.105 -12.811 1.00 78.88 184 ALA A N 1
ATOM 1395 C CA . ALA A 1 184 ? 15.394 11.473 -13.553 1.00 78.88 184 ALA A CA 1
ATOM 1396 C C . ALA A 1 184 ? 15.885 10.361 -14.500 1.00 78.88 184 ALA A C 1
ATOM 1398 O O . ALA A 1 184 ? 16.533 10.647 -15.504 1.00 78.88 184 ALA A O 1
ATOM 1399 N N . TYR A 1 185 ? 15.582 9.096 -14.191 1.00 82.25 185 TYR A N 1
ATOM 1400 C CA . TYR A 1 185 ? 16.093 7.927 -14.914 1.00 82.25 185 TYR A CA 1
ATOM 1401 C C . TYR A 1 185 ? 15.018 6.833 -15.052 1.00 82.25 185 TYR A C 1
ATOM 1403 O O . TYR A 1 185 ? 15.178 5.741 -14.503 1.00 82.25 185 TYR A O 1
ATOM 1411 N N . PRO A 1 186 ? 13.922 7.080 -15.793 1.00 80.50 186 PRO A N 1
ATOM 1412 C CA . PRO A 1 186 ? 12.762 6.181 -15.806 1.00 80.50 186 PRO A CA 1
ATOM 1413 C C . PRO A 1 186 ? 13.049 4.831 -16.472 1.00 80.50 186 PRO A C 1
ATOM 1415 O O . PRO A 1 186 ? 12.376 3.845 -16.194 1.00 80.50 186 PRO A O 1
ATOM 1418 N N . ASN A 1 187 ? 14.071 4.772 -17.329 1.00 84.56 187 ASN A N 1
ATOM 1419 C CA . ASN A 1 187 ? 14.453 3.569 -18.073 1.00 84.56 187 ASN A CA 1
ATOM 1420 C C . ASN A 1 187 ? 15.595 2.789 -17.407 1.00 84.56 187 ASN A C 1
ATOM 1422 O O . ASN A 1 187 ? 16.064 1.796 -17.959 1.00 84.56 187 ASN A O 1
ATOM 1426 N N . GLN A 1 188 ? 16.082 3.244 -16.252 1.00 87.12 188 GLN A N 1
ATOM 1427 C CA . GLN A 1 188 ? 17.148 2.563 -15.528 1.00 87.12 188 GLN A CA 1
ATOM 1428 C C . GLN A 1 188 ? 16.564 1.743 -14.379 1.00 87.12 188 GLN A C 1
ATOM 1430 O O . GLN A 1 188 ? 15.620 2.187 -13.721 1.00 87.12 188 GLN A O 1
ATOM 1435 N N . PRO A 1 189 ? 17.118 0.550 -14.106 1.00 86.50 189 PRO A N 1
ATOM 1436 C CA . PRO A 1 189 ? 16.708 -0.218 -12.945 1.00 86.50 189 PRO A CA 1
ATOM 1437 C C . PRO A 1 189 ? 16.980 0.576 -11.663 1.00 86.50 189 PRO A C 1
ATOM 1439 O O . PRO A 1 189 ? 17.986 1.279 -11.535 1.00 86.50 189 PRO A O 1
ATOM 1442 N N . LEU A 1 190 ? 16.079 0.433 -10.693 1.00 90.31 190 LEU A N 1
ATOM 1443 C CA . LEU A 1 190 ? 16.252 1.016 -9.369 1.00 90.31 190 LEU A CA 1
ATOM 1444 C C . LEU A 1 190 ? 17.522 0.463 -8.689 1.00 90.31 190 LEU A C 1
ATOM 1446 O O . LEU A 1 190 ? 17.973 -0.642 -9.004 1.00 90.31 190 LEU A O 1
ATOM 1450 N N . PRO A 1 191 ? 18.092 1.183 -7.706 1.00 91.44 191 PRO A N 1
ATOM 1451 C CA . PRO A 1 191 ? 19.154 0.634 -6.871 1.00 91.44 191 PRO A CA 1
ATOM 1452 C C . PRO A 1 191 ? 18.741 -0.711 -6.262 1.00 91.44 191 PRO A C 1
ATOM 1454 O O . PRO A 1 191 ? 17.605 -0.867 -5.815 1.00 91.44 191 PRO A O 1
ATOM 1457 N N . ARG A 1 192 ? 19.673 -1.670 -6.182 1.00 91.19 192 ARG A N 1
ATOM 1458 C CA . ARG A 1 192 ? 19.387 -3.034 -5.691 1.00 91.19 192 ARG A CA 1
ATOM 1459 C C . ARG A 1 192 ? 18.682 -3.050 -4.334 1.00 91.19 192 ARG A C 1
ATOM 1461 O O . ARG A 1 192 ? 17.774 -3.849 -4.140 1.00 91.19 192 ARG A O 1
ATOM 1468 N N . ILE A 1 193 ? 19.054 -2.147 -3.424 1.00 92.75 193 ILE A N 1
ATOM 1469 C CA . ILE A 1 193 ? 18.412 -2.039 -2.110 1.00 92.75 193 ILE A CA 1
ATOM 1470 C C . ILE A 1 193 ? 16.917 -1.705 -2.221 1.00 92.75 193 ILE A C 1
ATOM 1472 O O . ILE A 1 193 ? 16.110 -2.336 -1.552 1.00 92.75 193 ILE A O 1
ATOM 1476 N N . ASN A 1 194 ? 16.523 -0.799 -3.120 1.00 92.75 194 ASN A N 1
ATOM 1477 C CA . ASN A 1 194 ? 15.118 -0.461 -3.355 1.00 92.75 194 ASN A CA 1
ATOM 1478 C C . ASN A 1 194 ? 14.350 -1.640 -3.955 1.00 92.75 194 ASN A C 1
ATOM 1480 O O . ASN A 1 194 ? 13.197 -1.857 -3.595 1.00 92.75 194 ASN A O 1
ATOM 1484 N N . ILE A 1 195 ? 14.985 -2.405 -4.848 1.00 93.38 195 ILE A N 1
ATOM 1485 C CA . ILE A 1 195 ? 14.368 -3.599 -5.435 1.00 93.38 195 ILE A CA 1
ATOM 1486 C C . ILE A 1 195 ? 14.132 -4.660 -4.353 1.00 93.38 195 ILE A C 1
ATOM 1488 O O . ILE A 1 195 ? 13.049 -5.231 -4.292 1.00 93.38 195 ILE A O 1
ATOM 1492 N N . LEU A 1 196 ? 15.105 -4.886 -3.464 1.00 94.69 196 LEU A N 1
ATOM 1493 C CA . LEU A 1 196 ? 14.965 -5.822 -2.343 1.00 94.69 196 LEU A CA 1
ATOM 1494 C C . LEU A 1 196 ? 13.895 -5.369 -1.345 1.00 94.69 196 LEU A C 1
ATOM 1496 O O . LEU A 1 196 ? 13.067 -6.177 -0.931 1.00 94.69 196 LEU A O 1
ATOM 1500 N N . LEU A 1 197 ? 13.864 -4.078 -1.001 1.00 94.12 197 LEU A N 1
ATOM 1501 C CA . LEU A 1 197 ? 12.801 -3.508 -0.171 1.00 94.12 197 LEU A CA 1
ATOM 1502 C C . LEU A 1 197 ? 11.431 -3.671 -0.839 1.00 94.12 197 LEU A C 1
ATOM 1504 O O . LEU A 1 197 ? 10.474 -4.040 -0.168 1.00 94.12 197 LEU A O 1
ATOM 1508 N N . GLY A 1 198 ? 11.344 -3.469 -2.156 1.00 93.88 198 GLY A N 1
ATOM 1509 C CA . GLY A 1 198 ? 10.132 -3.712 -2.935 1.00 93.88 198 GLY A CA 1
ATOM 1510 C C . GLY A 1 198 ? 9.706 -5.180 -2.912 1.00 93.88 198 GLY A C 1
ATOM 1511 O O . GLY A 1 198 ? 8.541 -5.477 -2.676 1.00 93.88 198 GLY A O 1
ATOM 1512 N N . ALA A 1 199 ? 10.647 -6.111 -3.070 1.00 94.69 199 ALA A N 1
ATOM 1513 C CA . ALA A 1 199 ? 10.371 -7.543 -2.997 1.00 94.69 199 ALA A CA 1
ATOM 1514 C C . ALA A 1 199 ? 9.831 -7.963 -1.617 1.00 94.69 199 ALA A C 1
ATOM 1516 O O . ALA A 1 199 ? 8.915 -8.777 -1.545 1.00 94.69 199 ALA A O 1
ATOM 1517 N N . ILE A 1 200 ? 10.341 -7.369 -0.531 1.00 94.81 200 ILE A N 1
ATOM 1518 C CA . ILE A 1 200 ? 9.826 -7.567 0.837 1.00 94.81 200 ILE A CA 1
ATOM 1519 C C . ILE A 1 200 ? 8.476 -6.857 1.038 1.00 94.81 200 ILE A C 1
ATOM 1521 O O . ILE A 1 200 ? 7.620 -7.343 1.779 1.00 94.81 200 ILE A O 1
ATOM 1525 N N . ALA A 1 201 ? 8.245 -5.731 0.363 1.00 94.56 201 ALA A N 1
ATOM 1526 C CA . ALA A 1 201 ? 6.986 -4.998 0.435 1.00 94.56 201 ALA A CA 1
ATOM 1527 C C . ALA A 1 201 ? 5.807 -5.785 -0.159 1.00 94.56 201 ALA A C 1
ATOM 1529 O O . ALA A 1 201 ? 4.689 -5.599 0.303 1.00 94.56 201 ALA A O 1
ATOM 1530 N N . ILE A 1 202 ? 6.032 -6.696 -1.116 1.00 95.12 202 ILE A N 1
ATOM 1531 C CA . ILE A 1 202 ? 4.978 -7.535 -1.719 1.00 95.12 202 ILE A CA 1
ATOM 1532 C C . ILE A 1 202 ? 4.231 -8.385 -0.670 1.00 95.12 202 ILE A C 1
ATOM 1534 O O . ILE A 1 202 ? 3.014 -8.226 -0.540 1.00 95.12 202 ILE A O 1
ATOM 1538 N N . PRO A 1 203 ? 4.889 -9.268 0.112 1.00 94.81 203 PRO A N 1
ATOM 1539 C CA . PRO A 1 203 ? 4.191 -10.021 1.150 1.00 94.81 203 PRO A CA 1
ATOM 1540 C C . PRO A 1 203 ? 3.614 -9.103 2.237 1.00 94.81 203 PRO A C 1
ATOM 1542 O O . PRO A 1 203 ? 2.536 -9.391 2.753 1.00 94.81 203 PRO A O 1
ATOM 1545 N N . GLY A 1 204 ? 4.271 -7.978 2.547 1.00 94.19 204 GLY A N 1
ATOM 1546 C CA . GLY A 1 204 ? 3.739 -6.969 3.472 1.00 94.19 204 GLY A CA 1
ATOM 1547 C C . GLY A 1 204 ? 2.424 -6.342 2.991 1.00 94.19 204 GLY A C 1
ATOM 1548 O O . GLY A 1 204 ? 1.477 -6.229 3.769 1.00 94.19 204 GLY A O 1
ATOM 1549 N N . LEU A 1 205 ? 2.336 -6.006 1.702 1.00 95.06 205 LEU A N 1
ATOM 1550 C CA . LEU A 1 205 ? 1.147 -5.461 1.048 1.00 95.06 205 LEU A CA 1
ATOM 1551 C C . LEU A 1 205 ? -0.006 -6.468 1.069 1.00 95.06 205 LEU A C 1
ATOM 1553 O O . LEU A 1 205 ? -1.117 -6.114 1.455 1.00 95.06 205 LEU A O 1
ATOM 1557 N N . PHE A 1 206 ? 0.244 -7.733 0.721 1.00 94.62 206 PHE A N 1
ATOM 1558 C CA . 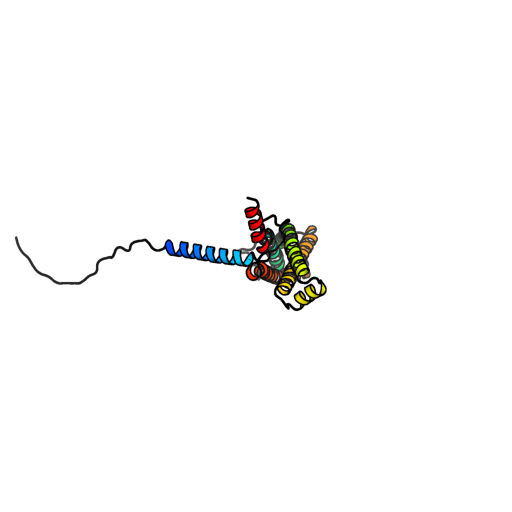PHE A 1 206 ? -0.803 -8.760 0.753 1.00 94.62 206 PHE A CA 1
ATOM 1559 C C . PHE A 1 206 ? -1.252 -9.106 2.173 1.00 94.62 206 PHE A C 1
ATOM 1561 O O . PHE A 1 206 ? -2.445 -9.293 2.412 1.00 94.62 206 PHE A O 1
ATOM 1568 N N . TYR A 1 207 ? -0.330 -9.133 3.137 1.00 94.69 207 TYR A N 1
ATOM 1569 C CA . TYR A 1 207 ? -0.685 -9.280 4.546 1.00 94.69 207 TYR A CA 1
ATOM 1570 C C . TYR A 1 207 ? -1.545 -8.104 5.030 1.00 94.69 207 TYR A C 1
ATOM 1572 O O . TYR A 1 207 ? -2.565 -8.314 5.687 1.00 94.69 207 TYR A O 1
ATOM 1580 N N . SER A 1 208 ? -1.188 -6.874 4.650 1.00 94.00 208 SER A N 1
ATOM 1581 C CA . SER A 1 208 ? -2.001 -5.688 4.921 1.00 94.00 208 SER A CA 1
ATOM 1582 C C . SER A 1 208 ? -3.393 -5.797 4.290 1.00 94.00 208 SER A C 1
ATOM 1584 O O . SER A 1 208 ? -4.389 -5.559 4.972 1.00 94.00 208 SER A O 1
ATOM 1586 N N . ALA A 1 209 ? -3.494 -6.231 3.031 1.00 91.69 209 ALA A N 1
ATOM 1587 C CA . ALA A 1 209 ? -4.771 -6.439 2.347 1.00 91.69 209 ALA A CA 1
ATOM 1588 C C . ALA A 1 209 ? -5.648 -7.483 3.062 1.00 91.69 209 ALA A C 1
ATOM 1590 O O . ALA A 1 209 ? -6.841 -7.255 3.256 1.00 91.69 209 ALA A O 1
ATOM 1591 N N . MET A 1 210 ? -5.055 -8.584 3.540 1.00 92.06 210 MET A N 1
ATOM 1592 C CA . MET A 1 210 ? -5.753 -9.574 4.366 1.00 92.06 210 MET A CA 1
ATOM 1593 C C . MET A 1 210 ? -6.291 -8.952 5.666 1.00 92.06 210 MET A C 1
ATOM 1595 O O . MET A 1 210 ? -7.433 -9.221 6.038 1.00 92.06 210 MET A O 1
ATOM 1599 N N . LEU A 1 211 ? -5.510 -8.107 6.355 1.00 90.62 211 LEU A N 1
ATOM 1600 C CA . LEU A 1 211 ? -5.986 -7.386 7.545 1.00 90.62 211 LEU A CA 1
ATOM 1601 C C . LEU A 1 211 ? -7.150 -6.439 7.218 1.00 90.62 211 LEU A C 1
ATOM 1603 O O . LEU A 1 211 ? -8.113 -6.390 7.979 1.00 90.62 211 LEU A O 1
ATOM 1607 N N . GLY A 1 212 ? -7.090 -5.739 6.082 1.00 85.69 212 GLY A N 1
ATOM 1608 C CA . GLY A 1 212 ? -8.189 -4.905 5.587 1.00 85.69 212 GLY A CA 1
ATOM 1609 C C . GLY A 1 212 ? -9.463 -5.718 5.352 1.00 85.69 212 GLY A C 1
ATOM 1610 O O . GLY A 1 212 ? -10.535 -5.342 5.820 1.00 85.69 212 GLY A O 1
ATOM 1611 N N . GLY A 1 213 ? -9.335 -6.896 4.732 1.00 84.88 213 GLY A N 1
ATOM 1612 C CA . GLY A 1 213 ? -10.439 -7.844 4.577 1.00 84.88 213 GLY A CA 1
ATOM 1613 C C . GLY A 1 213 ? -11.056 -8.251 5.919 1.00 84.88 213 GLY A C 1
ATOM 1614 O O . GLY A 1 213 ? -12.274 -8.213 6.066 1.00 84.88 213 GLY A O 1
ATOM 1615 N N . LYS A 1 214 ? -10.240 -8.558 6.934 1.00 85.44 214 LYS A N 1
ATOM 1616 C CA . LYS A 1 214 ? -10.743 -8.881 8.282 1.00 85.44 214 LYS A CA 1
ATOM 1617 C C . LYS A 1 214 ? -11.480 -7.716 8.937 1.00 85.44 214 LYS A C 1
ATOM 1619 O O . LYS A 1 214 ? -12.520 -7.927 9.550 1.00 85.44 214 LYS A O 1
ATOM 1624 N N . LEU A 1 215 ? -10.985 -6.487 8.793 1.00 84.69 215 LEU A N 1
ATOM 1625 C CA . LEU A 1 215 ? -11.657 -5.297 9.330 1.00 84.69 215 LEU A CA 1
ATOM 1626 C C . LEU A 1 215 ? -13.072 -5.129 8.760 1.00 84.69 215 LEU A C 1
ATOM 1628 O O . LEU A 1 215 ? -13.992 -4.804 9.511 1.00 84.69 215 LEU A O 1
ATOM 1632 N N . VAL A 1 216 ? -13.252 -5.408 7.469 1.00 82.50 216 VAL A N 1
ATOM 1633 C CA . VAL A 1 216 ? -14.558 -5.330 6.804 1.00 82.50 216 VAL A CA 1
ATOM 1634 C C . VAL A 1 216 ? -15.440 -6.534 7.151 1.00 82.50 216 VAL A C 1
ATOM 1636 O O . VAL A 1 216 ? -16.575 -6.345 7.574 1.00 82.50 216 VAL A O 1
ATOM 1639 N N . TYR A 1 217 ? -14.939 -7.764 7.013 1.00 80.00 217 TYR A N 1
ATOM 1640 C CA . TYR A 1 217 ? -15.769 -8.971 7.133 1.00 80.00 217 TYR A CA 1
ATOM 1641 C C . TYR A 1 217 ? -15.992 -9.448 8.575 1.00 80.00 217 TYR A C 1
ATOM 1643 O O . TYR A 1 217 ? -17.074 -9.935 8.881 1.00 80.00 217 TYR A O 1
ATOM 1651 N N . GLU A 1 218 ? -15.005 -9.317 9.467 1.00 79.00 218 GLU A N 1
ATOM 1652 C CA . GLU A 1 218 ? -15.132 -9.760 10.868 1.00 79.00 218 GLU A CA 1
ATOM 1653 C C . GLU A 1 218 ? -15.643 -8.633 11.777 1.00 79.00 218 GLU A C 1
ATOM 1655 O O . GLU A 1 218 ? -16.350 -8.884 12.750 1.00 79.00 218 GLU A O 1
ATOM 1660 N N . TYR A 1 219 ? -15.287 -7.380 11.476 1.00 75.00 219 TYR A N 1
ATOM 1661 C CA . TYR A 1 219 ? -15.526 -6.249 12.379 1.00 75.00 219 TYR A CA 1
ATOM 1662 C C . TYR A 1 219 ? -16.444 -5.159 11.817 1.00 75.00 219 TYR A C 1
ATOM 1664 O O . TYR A 1 219 ? -16.730 -4.202 12.550 1.00 75.00 219 TYR A O 1
ATOM 1672 N N . ALA A 1 220 ? -16.900 -5.311 10.565 1.00 73.75 220 ALA A N 1
ATOM 1673 C CA . ALA A 1 220 ? -17.781 -4.395 9.832 1.00 73.75 220 ALA A CA 1
ATOM 1674 C C . ALA A 1 220 ? -17.318 -2.935 9.799 1.00 73.75 220 ALA A C 1
ATOM 1676 O O . ALA A 1 220 ? -18.121 -2.010 9.630 1.00 73.75 220 ALA A O 1
ATOM 1677 N N . VAL A 1 221 ? -16.010 -2.714 9.932 1.00 73.38 221 VAL A N 1
ATOM 1678 C CA . VAL A 1 221 ? -15.412 -1.391 9.767 1.00 73.38 221 VAL A CA 1
ATOM 1679 C C . VAL A 1 221 ? -15.637 -0.962 8.314 1.00 73.38 221 VAL A C 1
ATOM 1681 O O . VAL A 1 221 ? -15.377 -1.727 7.391 1.00 73.38 221 VAL A O 1
ATOM 1684 N N . GLY A 1 222 ? -16.216 0.224 8.118 1.00 66.38 222 GLY A N 1
ATOM 1685 C CA . GLY A 1 222 ? -16.634 0.735 6.803 1.00 66.38 222 GLY A CA 1
ATOM 1686 C C . GLY A 1 222 ? -18.081 0.391 6.404 1.00 66.38 222 GLY A C 1
ATOM 1687 O O . GLY A 1 222 ? -18.725 1.185 5.723 1.00 66.38 222 GLY A O 1
ATOM 1688 N N . VAL A 1 223 ? -18.655 -0.715 6.900 1.00 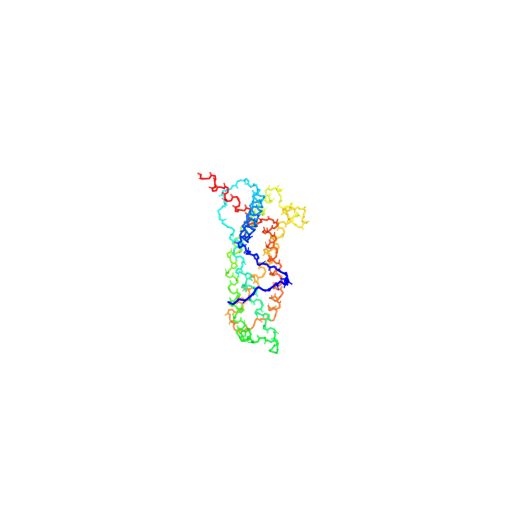65.25 223 VAL A N 1
ATOM 1689 C CA . VAL A 1 223 ? -20.058 -1.115 6.629 1.00 65.25 223 VAL A CA 1
ATOM 1690 C C . VAL A 1 223 ? -21.027 -0.525 7.659 1.00 65.25 223 VAL A C 1
ATOM 1692 O O . VAL A 1 223 ? -22.131 -0.111 7.308 1.00 65.25 223 VAL A O 1
ATOM 1695 N N . GLN A 1 224 ? -20.598 -0.379 8.919 1.00 59.75 224 GLN A N 1
ATOM 1696 C CA . GLN A 1 224 ? -21.398 0.232 9.996 1.00 59.75 224 GLN A CA 1
ATOM 1697 C C . GLN A 1 224 ? -21.913 1.643 9.644 1.00 59.75 224 GLN A C 1
ATOM 1699 O O . GLN A 1 224 ? -23.029 2.014 10.006 1.00 59.75 224 GLN A O 1
ATOM 1704 N N . ARG A 1 225 ? -21.145 2.414 8.859 1.00 55.81 225 ARG A N 1
ATOM 1705 C CA . ARG A 1 225 ? -21.571 3.731 8.351 1.00 55.81 225 ARG A CA 1
ATOM 1706 C C . ARG A 1 225 ? -22.691 3.642 7.309 1.00 55.81 225 ARG A C 1
ATOM 1708 O O . ARG A 1 225 ? -23.512 4.552 7.253 1.00 55.81 225 ARG A O 1
ATOM 1715 N N . GLN A 1 226 ? -22.765 2.571 6.514 1.00 54.06 226 GLN A N 1
ATOM 1716 C CA . GLN A 1 226 ? -23.844 2.385 5.533 1.00 54.06 226 GLN A CA 1
ATOM 1717 C C . GLN A 1 226 ? -25.182 2.122 6.208 1.00 54.06 226 GLN A C 1
ATOM 1719 O O . GLN A 1 226 ? -26.191 2.705 5.815 1.00 54.06 226 GLN A O 1
ATOM 1724 N N . GLY A 1 227 ? -25.182 1.251 7.220 1.00 53.09 227 GLY A N 1
ATOM 1725 C CA . GLY A 1 227 ? -26.387 0.932 7.976 1.00 53.09 227 GLY A CA 1
ATOM 1726 C C . GLY A 1 227 ? -26.938 2.167 8.694 1.00 53.09 227 GLY A C 1
ATOM 1727 O O . GLY A 1 227 ? -28.126 2.461 8.587 1.00 53.09 227 GLY A O 1
ATOM 1728 N N . ALA A 1 228 ? -26.061 2.955 9.325 1.00 49.44 228 ALA A N 1
ATOM 1729 C CA .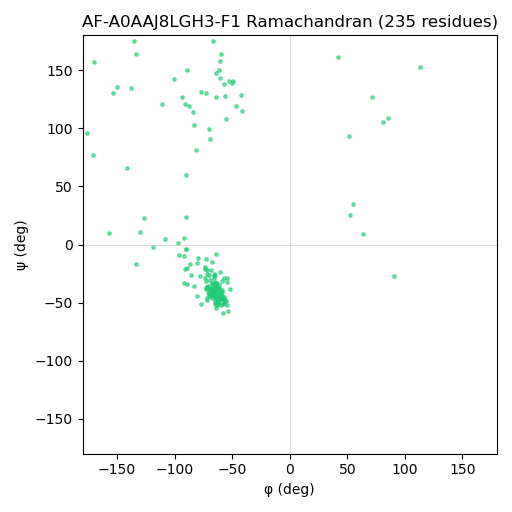 ALA A 1 228 ? -26.439 4.221 9.952 1.00 49.44 228 ALA A CA 1
ATOM 1730 C C . ALA A 1 228 ? -26.933 5.268 8.929 1.00 49.44 228 ALA A C 1
ATOM 1732 O O . ALA A 1 228 ? -27.971 5.886 9.143 1.00 49.44 228 ALA A O 1
ATOM 1733 N N . GLY A 1 229 ? -26.247 5.422 7.787 1.00 49.25 229 GLY A N 1
ATOM 1734 C CA . GLY A 1 229 ? -26.624 6.348 6.708 1.00 49.25 229 GLY A CA 1
ATOM 1735 C C . GLY A 1 229 ? -27.995 6.055 6.085 1.00 49.25 229 GLY A C 1
ATOM 1736 O O . GLY A 1 229 ? -28.757 6.971 5.777 1.00 49.25 229 GLY A O 1
ATOM 1737 N N . LYS A 1 230 ? -28.334 4.769 5.929 1.00 49.06 230 LYS A N 1
ATOM 1738 C CA . LYS A 1 230 ? -29.632 4.327 5.403 1.00 49.06 230 LYS A CA 1
ATOM 1739 C C . LYS A 1 230 ? -30.782 4.644 6.367 1.00 49.06 230 LYS A C 1
ATOM 1741 O O . LYS A 1 230 ? -31.802 5.164 5.926 1.00 49.06 230 LYS A O 1
ATOM 1746 N N . GLN A 1 231 ? -30.594 4.409 7.667 1.00 52.19 231 GLN A N 1
ATOM 1747 C CA . GLN A 1 231 ? -31.625 4.667 8.681 1.00 52.19 231 GLN A CA 1
ATOM 1748 C C . GLN A 1 231 ? -31.977 6.153 8.840 1.00 52.19 231 GLN A C 1
ATOM 1750 O O . GLN A 1 231 ? -33.098 6.470 9.223 1.00 52.19 231 GLN A O 1
ATOM 1755 N N . ILE A 1 232 ? -31.042 7.067 8.568 1.00 53.47 232 ILE A N 1
ATOM 1756 C CA . ILE A 1 232 ? -31.304 8.516 8.603 1.00 53.47 232 ILE A CA 1
ATOM 1757 C C . ILE A 1 232 ? -32.170 8.914 7.407 1.00 53.47 232 ILE A C 1
ATOM 1759 O O . ILE A 1 232 ? -33.205 9.548 7.578 1.00 53.47 232 ILE A O 1
ATOM 1763 N N . LYS A 1 233 ? -31.801 8.452 6.206 1.00 48.97 233 LYS A N 1
ATOM 1764 C CA . LYS A 1 233 ? -32.546 8.733 4.974 1.00 48.97 233 LYS A CA 1
ATOM 1765 C C . LYS A 1 233 ? -33.979 8.191 5.013 1.00 48.97 233 LYS A C 1
ATOM 1767 O O . LYS A 1 233 ? -34.871 8.816 4.459 1.00 48.97 233 LYS A O 1
ATOM 1772 N N . GLU A 1 234 ? -34.199 7.048 5.660 1.00 52.00 234 GLU A N 1
ATOM 1773 C CA . GLU A 1 234 ? -35.537 6.472 5.862 1.00 52.00 234 GLU A CA 1
ATOM 1774 C C . GLU A 1 234 ? -36.371 7.213 6.920 1.00 52.00 234 GLU A C 1
ATOM 1776 O O . GLU A 1 234 ? -37.588 7.091 6.909 1.00 52.00 234 GLU A O 1
ATOM 1781 N N . LYS A 1 235 ? -35.748 7.975 7.831 1.00 52.28 235 LYS A N 1
ATOM 1782 C CA . LYS A 1 235 ? -36.450 8.806 8.829 1.00 52.28 235 LYS A CA 1
ATOM 1783 C C . LYS A 1 235 ? -36.764 10.220 8.334 1.00 52.28 235 LYS A C 1
ATOM 1785 O O . LYS A 1 235 ? -37.607 10.885 8.925 1.00 52.28 235 LYS A O 1
ATOM 1790 N N . GLU A 1 236 ? -36.058 10.686 7.307 1.00 49.84 236 GLU A N 1
ATOM 1791 C CA . GLU A 1 236 ? -36.263 11.994 6.667 1.00 49.84 236 GLU A CA 1
ATOM 1792 C C . GLU A 1 236 ? -37.265 11.952 5.492 1.00 49.84 236 GLU A C 1
ATOM 1794 O O . GLU A 1 236 ? -37.568 13.000 4.919 1.00 49.84 236 GLU A O 1
ATOM 1799 N N . GLN A 1 237 ? -37.771 10.764 5.130 1.00 42.78 237 GLN A N 1
ATOM 1800 C CA . GLN A 1 237 ? -38.841 10.539 4.142 1.00 42.78 237 GLN A CA 1
ATOM 1801 C C . GLN A 1 237 ? -40.176 10.255 4.830 1.00 42.78 237 GLN A C 1
ATOM 1803 O O . GLN A 1 237 ? -41.206 10.693 4.271 1.00 42.78 237 GLN A O 1
#